Protein AF-M2PJQ5-F1 (afdb_monomer_lite)

Sequence (202 aa):
MRAHTIAGTLLPLLTFAISLVGAYHAPPPAPAAAPVPTLHQHRIPRDFRDTCAWVNATVIDDLHLGGALDASLATSLDLCICLSFLPELLTADVELVTLGGLLGIDNLELELTAVVNNAPGGGQCTYPQNAQAVCNQNDVCAWDCEAPYTRDGDECVCAAPMTSCNGKCGLYPKGCGSSVPQKKKRGAHSQMHKRGSVARAH

Organism: Ceriporiopsis subvermispora (strain B) (NCBI:txid914234)

pLDDT: mean 76.93, std 16.28, range [43.75, 96.75]

Structure (mmCIF, N/CA/C/O backbone):
data_AF-M2PJQ5-F1
#
_entry.id   AF-M2PJQ5-F1
#
loop_
_atom_site.group_PDB
_atom_site.id
_atom_site.type_symbol
_atom_site.label_atom_id
_atom_site.label_alt_id
_atom_site.label_comp_id
_atom_site.label_asym_id
_atom_site.label_entity_id
_atom_site.label_seq_id
_atom_site.pdbx_PDB_ins_code
_atom_site.Cartn_x
_atom_site.Cartn_y
_atom_site.Cartn_z
_atom_site.occupancy
_atom_site.B_iso_or_equiv
_atom_site.auth_seq_id
_atom_site.auth_comp_id
_atom_site.auth_asym_id
_atom_site.auth_atom_id
_atom_site.pdbx_PDB_model_num
ATOM 1 N N . MET A 1 1 ? -22.916 7.997 43.489 1.00 43.75 1 MET A N 1
ATOM 2 C CA . MET A 1 1 ? -24.203 7.442 43.017 1.00 43.75 1 MET A CA 1
ATOM 3 C C . MET A 1 1 ? -25.101 8.600 42.605 1.00 43.75 1 MET A C 1
ATOM 5 O O . MET A 1 1 ? -25.677 9.251 43.466 1.00 43.75 1 MET A O 1
ATOM 9 N N . ARG A 1 2 ? -25.137 8.938 41.314 1.00 44.19 2 ARG A N 1
ATOM 10 C CA . ARG A 1 2 ? -26.065 9.927 40.752 1.00 44.19 2 ARG A CA 1
ATOM 11 C C . ARG A 1 2 ? -26.755 9.266 39.569 1.00 44.19 2 ARG A C 1
ATOM 13 O O . ARG A 1 2 ? -26.105 8.938 38.585 1.00 44.19 2 ARG A O 1
ATOM 20 N N . ALA A 1 3 ? -28.041 8.998 39.753 1.00 48.47 3 ALA A N 1
ATOM 21 C CA . ALA A 1 3 ? -28.937 8.513 38.723 1.00 48.47 3 ALA A CA 1
ATOM 22 C C . ALA A 1 3 ? -29.297 9.681 37.799 1.00 48.47 3 ALA A C 1
ATOM 24 O O . ALA A 1 3 ? -29.694 10.742 38.283 1.00 48.47 3 ALA A O 1
ATOM 25 N N . HIS A 1 4 ? -29.164 9.475 36.492 1.00 52.44 4 HIS A N 1
ATOM 26 C CA . HIS A 1 4 ? -29.770 10.334 35.486 1.00 52.44 4 HIS A CA 1
ATOM 27 C C . HIS A 1 4 ? -30.712 9.494 34.631 1.00 52.44 4 HIS A C 1
ATOM 29 O O . HIS A 1 4 ? -30.380 8.394 34.192 1.00 52.44 4 HIS A O 1
ATOM 35 N N . THR A 1 5 ? -31.911 10.035 34.471 1.00 56.94 5 THR A N 1
ATOM 36 C CA . THR A 1 5 ? -33.112 9.399 33.945 1.00 56.94 5 THR A CA 1
ATOM 37 C C . THR A 1 5 ? -33.624 10.257 32.778 1.00 56.94 5 THR A C 1
ATOM 39 O O . THR A 1 5 ? -33.601 11.480 32.904 1.00 56.94 5 THR A O 1
ATOM 42 N N . ILE A 1 6 ? -34.223 9.604 31.762 1.00 53.03 6 ILE A N 1
ATOM 43 C CA . ILE A 1 6 ? -35.165 10.132 30.732 1.00 53.03 6 ILE A CA 1
ATOM 44 C C . ILE A 1 6 ? -34.473 11.040 29.674 1.00 53.03 6 ILE A C 1
ATOM 46 O O . ILE A 1 6 ? -33.638 11.859 30.014 1.00 53.03 6 ILE A O 1
ATOM 50 N N . ALA A 1 7 ? -34.698 10.956 28.360 1.00 51.50 7 ALA A N 1
ATOM 51 C CA . ALA A 1 7 ? -35.949 10.758 27.642 1.00 51.50 7 ALA A CA 1
ATOM 52 C C . ALA A 1 7 ? -35.725 10.170 26.242 1.00 51.50 7 ALA A C 1
ATOM 54 O O . ALA A 1 7 ? -34.890 10.654 25.483 1.00 51.50 7 ALA A O 1
ATOM 55 N N . GLY A 1 8 ? -36.523 9.158 25.900 1.00 52.06 8 GLY A N 1
ATOM 56 C CA . GLY A 1 8 ? -36.653 8.653 24.540 1.00 52.06 8 GLY A CA 1
ATOM 57 C C . GLY A 1 8 ? -37.601 9.527 23.723 1.00 52.06 8 GLY A C 1
ATOM 58 O O . GLY A 1 8 ? -38.735 9.779 24.131 1.00 52.06 8 GLY A O 1
ATOM 59 N N . THR A 1 9 ? -37.140 9.962 22.557 1.00 55.91 9 THR A N 1
ATOM 60 C CA . THR A 1 9 ? -37.953 10.593 21.519 1.00 55.91 9 THR A CA 1
ATOM 61 C C . THR A 1 9 ? -38.207 9.579 20.407 1.00 55.91 9 THR A C 1
ATOM 63 O O . THR A 1 9 ? -37.338 9.261 19.601 1.00 55.91 9 THR A O 1
ATOM 66 N N . LEU A 1 10 ? -39.431 9.049 20.385 1.00 54.34 10 LEU A N 1
ATOM 67 C CA . LEU A 1 10 ? -39.992 8.288 19.272 1.00 54.34 10 LEU A CA 1
ATOM 68 C C . LEU A 1 10 ? -40.216 9.235 18.085 1.00 54.34 10 LEU A C 1
ATOM 70 O O . LEU A 1 10 ? -41.064 10.124 18.164 1.00 54.34 10 LEU A O 1
ATOM 74 N N . LEU A 1 11 ? -39.475 9.046 16.989 1.00 58.16 11 LEU A N 1
ATOM 75 C CA . LEU A 1 11 ? -39.792 9.670 15.703 1.00 58.16 11 LEU A CA 1
ATOM 76 C C . LEU A 1 11 ? -40.759 8.776 14.902 1.00 58.16 11 LEU A C 1
ATOM 78 O O . LEU A 1 11 ? -40.516 7.573 14.788 1.00 58.16 11 LEU A O 1
ATOM 82 N N . PRO A 1 12 ? -41.829 9.335 14.309 1.00 57.44 12 PRO A N 1
ATOM 83 C CA . PRO A 1 12 ? -42.735 8.589 13.446 1.00 57.44 12 PRO A CA 1
ATOM 84 C C . PRO A 1 12 ? -42.135 8.369 12.047 1.00 57.44 12 PRO A C 1
ATOM 86 O O . PRO A 1 12 ? -41.746 9.311 11.357 1.00 57.44 12 PRO A O 1
ATOM 89 N N . LEU A 1 13 ? -42.115 7.105 11.617 1.00 53.09 13 LEU A N 1
ATOM 90 C CA . LEU A 1 13 ? -41.862 6.668 10.242 1.00 53.09 13 LEU A CA 1
ATOM 91 C C . LEU A 1 13 ? -43.024 7.105 9.332 1.00 53.09 13 LEU A C 1
ATOM 93 O O . LEU A 1 13 ? -44.102 6.514 9.366 1.00 53.09 13 LEU A O 1
ATOM 97 N N . LEU A 1 14 ? -42.800 8.122 8.498 1.00 55.09 14 LEU A N 1
ATOM 98 C CA . LEU A 1 14 ? -43.673 8.458 7.371 1.00 55.09 14 LEU A CA 1
ATOM 99 C C . LEU A 1 14 ? -43.220 7.678 6.134 1.00 55.09 14 LEU A C 1
ATOM 101 O O . LEU A 1 14 ? -42.256 8.038 5.462 1.00 55.09 14 LEU A O 1
ATOM 105 N N . THR A 1 15 ? -43.928 6.594 5.835 1.00 54.78 15 THR A N 1
ATOM 106 C CA . THR A 1 15 ? -43.795 5.825 4.597 1.00 54.78 15 THR A CA 1
ATOM 107 C C . THR A 1 15 ? -44.663 6.460 3.508 1.00 54.78 15 THR A C 1
ATOM 109 O O . THR A 1 15 ? -45.877 6.284 3.472 1.00 54.78 15 THR A O 1
ATOM 112 N N . PHE A 1 16 ? -44.046 7.209 2.591 1.00 55.91 16 PHE A N 1
ATOM 113 C CA . PHE A 1 16 ? -44.698 7.635 1.350 1.00 55.91 16 PHE A CA 1
ATOM 114 C C . PHE A 1 16 ? -44.436 6.599 0.253 1.00 55.91 16 PHE A C 1
ATOM 116 O O . PHE A 1 16 ? -43.365 6.566 -0.348 1.00 55.91 16 PHE A O 1
ATOM 123 N N . ALA A 1 17 ? -45.427 5.750 -0.020 1.00 55.94 17 ALA A N 1
ATOM 124 C CA . ALA A 1 17 ? -45.443 4.888 -1.196 1.00 55.94 17 ALA A CA 1
ATOM 125 C C . ALA A 1 17 ? -46.010 5.672 -2.392 1.00 55.94 17 ALA A C 1
ATOM 127 O O . ALA A 1 17 ? -47.222 5.825 -2.531 1.00 55.94 17 ALA A O 1
ATOM 128 N N . ILE A 1 18 ? -45.135 6.185 -3.258 1.00 62.56 18 ILE A N 1
ATOM 129 C CA . ILE A 1 18 ? -45.531 6.811 -4.526 1.00 62.56 18 ILE A CA 1
ATOM 130 C C . ILE A 1 18 ? -45.501 5.729 -5.610 1.00 62.56 18 ILE A C 1
ATOM 132 O O . ILE A 1 18 ? -44.437 5.324 -6.070 1.00 62.56 18 ILE A O 1
ATOM 136 N N . SER A 1 19 ? -46.678 5.249 -6.018 1.00 56.00 19 SER A N 1
ATOM 137 C CA . SER A 1 19 ? -46.824 4.344 -7.165 1.00 56.00 19 SER A CA 1
ATOM 138 C C . SER A 1 19 ? -46.917 5.159 -8.456 1.00 56.00 19 SER A C 1
ATOM 140 O O . SER A 1 19 ? -47.980 5.674 -8.798 1.00 56.00 19 SER A O 1
ATOM 142 N N . LEU A 1 20 ? -45.804 5.290 -9.180 1.00 62.91 20 LEU A N 1
ATOM 143 C CA . LEU A 1 20 ? -45.781 5.846 -10.535 1.00 62.91 20 LEU A CA 1
ATOM 144 C C . LEU A 1 20 ? -46.032 4.721 -11.546 1.00 62.91 20 LEU A C 1
ATOM 146 O O . LEU A 1 20 ? -45.112 4.011 -11.947 1.00 62.91 20 LEU A O 1
ATOM 150 N N . VAL A 1 21 ? -47.285 4.570 -11.978 1.00 58.50 21 VAL A N 1
ATOM 151 C CA . VAL A 1 21 ? -47.632 3.763 -13.156 1.00 58.50 21 VAL A CA 1
ATOM 152 C C . VAL A 1 21 ? -47.381 4.625 -14.394 1.00 58.50 21 VAL A C 1
ATOM 154 O O . VAL A 1 21 ? -48.260 5.336 -14.874 1.00 58.50 21 VAL A O 1
ATOM 157 N N . GLY A 1 22 ? -46.138 4.620 -14.871 1.00 58.94 22 GLY A N 1
ATOM 158 C CA . GLY A 1 22 ? -45.772 5.215 -16.153 1.00 58.94 22 GLY A CA 1
ATOM 159 C C . GLY A 1 22 ? -46.106 4.253 -17.290 1.00 58.94 22 GLY A C 1
ATOM 160 O O . GLY A 1 22 ? -45.587 3.143 -17.329 1.00 58.94 22 GLY A O 1
ATOM 161 N N . ALA A 1 23 ? -46.961 4.666 -18.225 1.00 58.75 23 ALA A N 1
ATOM 162 C CA . ALA A 1 23 ? -47.175 3.940 -19.471 1.00 58.75 23 ALA A CA 1
ATOM 163 C C . ALA A 1 23 ? -45.904 4.028 -20.332 1.00 58.75 23 ALA A C 1
ATOM 165 O O . ALA A 1 23 ? -45.619 5.060 -20.940 1.00 58.75 23 ALA A O 1
ATOM 166 N N . TYR A 1 24 ? -45.120 2.951 -20.361 1.00 58.06 24 TYR A N 1
ATOM 167 C CA . TYR A 1 24 ? -43.908 2.857 -21.170 1.00 58.06 24 TYR A CA 1
ATOM 168 C C . TYR A 1 24 ? -44.297 2.737 -22.650 1.00 58.06 24 TYR A C 1
ATOM 170 O O . TYR A 1 24 ? -44.655 1.664 -23.133 1.00 58.06 24 TYR A O 1
ATOM 178 N N . HIS A 1 25 ? -44.251 3.850 -23.384 1.00 62.25 25 HIS A N 1
ATOM 179 C CA . HIS A 1 25 ? -44.229 3.811 -24.844 1.00 62.25 25 HIS A CA 1
ATOM 180 C C . HIS A 1 25 ? -42.868 3.247 -25.261 1.00 62.25 25 HIS A C 1
ATOM 182 O O . HIS A 1 25 ? -41.847 3.917 -25.108 1.00 62.25 25 HIS A O 1
ATOM 188 N N . ALA A 1 26 ? -42.845 1.998 -25.726 1.00 63.75 26 ALA A N 1
ATOM 189 C CA . ALA A 1 26 ? -41.627 1.377 -26.224 1.00 63.75 26 ALA A CA 1
ATOM 190 C C . ALA A 1 26 ? -41.155 2.139 -27.478 1.00 63.75 26 ALA A C 1
ATOM 192 O O . ALA A 1 26 ? -41.899 2.191 -28.464 1.00 63.75 26 ALA A O 1
ATOM 193 N N . PRO A 1 27 ? -39.960 2.759 -27.465 1.00 72.75 27 PRO A N 1
ATOM 194 C CA . PRO A 1 27 ? -39.423 3.388 -28.658 1.00 72.75 27 PRO A CA 1
ATOM 195 C C . PRO A 1 27 ? -39.166 2.319 -29.734 1.00 72.75 27 PRO A C 1
ATOM 197 O O . PRO A 1 27 ? -38.837 1.175 -29.402 1.00 72.75 27 PRO A O 1
ATOM 200 N N . PRO A 1 28 ? -39.315 2.662 -31.025 1.00 77.19 28 PRO A N 1
ATOM 201 C CA . PRO A 1 28 ? -39.024 1.736 -32.111 1.00 77.19 28 PRO A CA 1
ATOM 202 C C . PRO A 1 28 ? -37.563 1.254 -32.039 1.00 77.19 28 PRO A C 1
ATOM 204 O O . PRO A 1 28 ? -36.688 2.012 -31.606 1.00 77.19 28 PRO A O 1
ATOM 207 N N . PRO A 1 29 ? -37.275 0.011 -32.467 1.00 71.88 29 PRO A N 1
ATOM 208 C CA . PRO A 1 29 ? -35.928 -0.540 -32.420 1.00 71.88 29 PRO A CA 1
ATOM 209 C C . PRO A 1 29 ? -34.987 0.305 -33.283 1.00 71.88 29 PRO A C 1
ATOM 211 O O . PRO A 1 29 ? -35.202 0.473 -34.485 1.00 71.88 29 PRO A O 1
ATOM 214 N N . ALA A 1 30 ? -33.946 0.850 -32.654 1.00 72.50 30 ALA A N 1
ATOM 215 C CA . ALA A 1 30 ? -32.908 1.593 -33.351 1.00 72.50 30 ALA A CA 1
ATOM 216 C C . ALA A 1 30 ? -32.180 0.677 -34.356 1.00 72.50 30 ALA A C 1
ATOM 218 O O . ALA A 1 30 ? -31.963 -0.504 -34.063 1.00 72.50 30 ALA A O 1
ATOM 219 N N . PRO A 1 31 ? -31.781 1.191 -35.534 1.00 71.25 31 PRO A N 1
ATOM 220 C CA . PRO A 1 31 ? -30.972 0.428 -36.475 1.00 71.25 31 PRO A CA 1
ATOM 221 C C . PRO A 1 31 ? -29.657 0.012 -35.807 1.00 71.25 31 PRO A C 1
ATOM 223 O O . PRO A 1 31 ? -29.024 0.813 -35.119 1.00 71.25 31 PRO A O 1
ATOM 226 N N . ALA A 1 32 ? -29.257 -1.247 -36.009 1.00 69.38 32 ALA A N 1
ATOM 227 C CA . ALA A 1 32 ? -28.029 -1.808 -35.460 1.00 69.38 32 ALA A CA 1
ATOM 228 C C . ALA A 1 32 ? -26.828 -0.927 -35.841 1.00 69.38 32 ALA A C 1
ATOM 230 O O . ALA A 1 32 ? -26.439 -0.853 -37.009 1.00 69.38 32 ALA A O 1
ATOM 231 N N . ALA A 1 33 ? -26.271 -0.227 -34.851 1.00 67.00 33 ALA A N 1
ATOM 232 C CA . ALA A 1 33 ? -25.105 0.618 -35.035 1.00 67.00 33 ALA A CA 1
ATOM 233 C C . ALA A 1 33 ? -23.924 -0.242 -35.505 1.00 67.00 33 ALA A C 1
ATOM 235 O O . ALA A 1 33 ? -23.618 -1.278 -34.912 1.00 67.00 33 ALA A O 1
ATOM 236 N N . ALA A 1 34 ? -23.263 0.187 -36.583 1.00 70.94 34 ALA A N 1
ATOM 237 C CA . ALA A 1 34 ? -22.019 -0.425 -37.028 1.00 70.94 34 ALA A CA 1
ATOM 238 C C . ALA A 1 34 ? -20.987 -0.398 -35.882 1.00 70.94 34 ALA A C 1
ATOM 240 O O . ALA A 1 34 ? -20.958 0.579 -35.127 1.00 70.94 34 ALA A O 1
ATOM 241 N N . PRO A 1 35 ? -20.133 -1.431 -35.740 1.00 62.78 35 PRO A N 1
ATOM 242 C CA . PRO A 1 35 ? -19.127 -1.466 -34.690 1.00 62.78 35 PRO A CA 1
ATOM 243 C C . PRO A 1 35 ? -18.182 -0.277 -34.863 1.00 62.78 35 PRO A C 1
ATOM 245 O O . PRO A 1 35 ? -17.396 -0.213 -35.810 1.00 62.78 35 PRO A O 1
ATOM 248 N N . VAL A 1 36 ? -18.293 0.690 -33.952 1.00 68.44 36 VAL A N 1
ATOM 249 C CA . VAL A 1 36 ? -17.354 1.803 -33.855 1.00 68.44 36 VAL A CA 1
ATOM 250 C C . VAL A 1 36 ? -15.995 1.190 -33.518 1.00 68.44 36 VAL A C 1
ATOM 252 O O . VAL A 1 36 ? -15.913 0.437 -32.545 1.00 68.44 36 VAL A O 1
ATOM 255 N N . PRO A 1 37 ? -14.930 1.465 -34.293 1.00 61.94 37 PRO A N 1
ATOM 256 C CA . PRO A 1 37 ? -13.597 1.027 -33.924 1.00 61.94 37 PRO A CA 1
ATOM 257 C C . PRO A 1 37 ? -13.278 1.654 -32.570 1.00 61.94 37 PRO A C 1
ATOM 259 O O . PRO A 1 37 ? -13.122 2.872 -32.466 1.00 61.94 37 PRO A O 1
ATOM 262 N N . THR A 1 38 ? -13.228 0.836 -31.522 1.00 62.41 38 THR A N 1
ATOM 263 C CA . THR A 1 38 ? -12.759 1.264 -30.211 1.00 62.41 38 THR A CA 1
ATOM 264 C C . THR A 1 38 ? -11.313 1.683 -30.382 1.00 62.41 38 THR A C 1
ATOM 266 O O . THR A 1 38 ? -10.420 0.848 -30.534 1.00 62.41 38 THR A O 1
ATOM 269 N N . LEU A 1 39 ? -11.086 2.995 -30.429 1.00 62.16 39 LEU A N 1
ATOM 270 C CA . LEU A 1 39 ? -9.752 3.553 -30.361 1.00 62.16 39 LEU A CA 1
ATOM 271 C C . LEU A 1 39 ? -9.193 3.094 -29.014 1.00 62.16 39 LEU A C 1
ATOM 273 O O . LEU A 1 39 ? -9.637 3.569 -27.969 1.00 62.16 39 LEU A O 1
ATOM 277 N N . HIS A 1 40 ? -8.286 2.117 -29.027 1.00 57.78 40 HIS A N 1
ATOM 278 C CA . HIS A 1 40 ? -7.545 1.744 -27.832 1.00 57.78 40 HIS A CA 1
ATOM 279 C C . HIS A 1 40 ? -6.720 2.965 -27.440 1.00 57.78 40 HIS A C 1
ATOM 281 O O . HIS A 1 40 ? -5.658 3.226 -28.005 1.00 57.78 40 HIS A O 1
ATOM 287 N N . GLN A 1 41 ? -7.265 3.769 -26.531 1.00 63.72 41 GLN A N 1
ATOM 288 C CA . GLN A 1 41 ? -6.556 4.904 -25.978 1.00 63.72 41 GLN A CA 1
ATOM 289 C C . GLN A 1 41 ? -5.320 4.355 -25.275 1.00 63.72 41 GLN A C 1
ATOM 291 O O . GLN A 1 41 ? -5.412 3.455 -24.438 1.00 63.72 41 GLN A O 1
ATOM 296 N N . HIS A 1 42 ? -4.157 4.866 -25.669 1.00 62.06 42 HIS A N 1
ATOM 297 C CA . HIS A 1 42 ? -2.906 4.560 -25.003 1.00 62.06 42 HIS A CA 1
ATOM 298 C C . HIS A 1 42 ? -3.004 5.094 -23.573 1.00 62.06 42 HIS A C 1
ATOM 300 O O . HIS A 1 42 ? -2.921 6.300 -23.338 1.00 62.06 42 HIS A O 1
ATOM 306 N N . ARG A 1 43 ? -3.282 4.199 -22.623 1.00 65.75 43 ARG A N 1
ATOM 307 C CA . ARG A 1 43 ? -3.358 4.540 -21.208 1.00 65.75 43 ARG A CA 1
ATOM 308 C C . ARG A 1 43 ? -1.927 4.725 -20.728 1.00 65.75 43 ARG A C 1
ATOM 310 O O . ARG A 1 43 ? -1.219 3.742 -20.548 1.00 65.75 43 ARG A O 1
ATOM 317 N N . ILE A 1 44 ? -1.510 5.981 -20.585 1.00 66.62 44 ILE A N 1
ATOM 318 C CA . ILE A 1 44 ? -0.261 6.315 -19.903 1.00 66.62 44 ILE A CA 1
ATOM 319 C C . ILE A 1 44 ? -0.435 5.840 -18.455 1.00 66.62 44 ILE A C 1
ATOM 321 O O . ILE A 1 44 ? -1.374 6.303 -17.793 1.00 66.62 44 ILE A O 1
ATOM 325 N N . PRO A 1 45 ? 0.382 4.887 -17.983 1.00 65.62 45 PRO A N 1
ATOM 326 C CA . PRO A 1 45 ? 0.382 4.497 -16.583 1.00 65.62 45 PRO A CA 1
ATOM 327 C C . PRO A 1 45 ? 0.716 5.733 -15.751 1.00 65.62 45 PRO A C 1
ATOM 329 O O . PRO A 1 45 ? 1.617 6.493 -16.100 1.00 65.62 45 PRO A O 1
ATOM 332 N N . ARG A 1 46 ? -0.068 5.984 -14.709 1.00 73.44 46 ARG A N 1
ATOM 333 C CA . ARG A 1 46 ? 0.170 7.088 -13.780 1.00 73.44 46 ARG A CA 1
ATOM 334 C C . ARG A 1 46 ? 0.696 6.508 -12.485 1.00 73.44 46 ARG A C 1
ATOM 336 O O . ARG A 1 46 ? 0.348 5.372 -12.161 1.00 73.44 46 ARG A O 1
ATOM 343 N N . ASP A 1 47 ? 1.444 7.322 -11.758 1.00 80.69 47 ASP A N 1
ATOM 344 C CA . ASP A 1 47 ? 1.779 7.048 -10.369 1.00 80.69 47 ASP A CA 1
ATOM 345 C C . ASP A 1 47 ? 0.504 6.697 -9.604 1.00 80.69 47 ASP A C 1
ATOM 347 O O . ASP A 1 47 ? -0.549 7.335 -9.773 1.00 80.69 47 ASP A O 1
ATOM 351 N N . PHE A 1 48 ? 0.591 5.644 -8.802 1.00 88.00 48 PHE A N 1
ATOM 352 C CA . PHE A 1 48 ? -0.526 5.178 -8.002 1.00 88.00 48 PHE A CA 1
ATOM 353 C C . PHE A 1 48 ? -0.474 5.854 -6.630 1.00 88.00 48 PHE A C 1
ATOM 355 O O . PHE A 1 48 ? 0.594 5.969 -6.032 1.00 88.00 48 PHE A O 1
ATOM 362 N N . ARG A 1 49 ? -1.621 6.344 -6.148 1.00 92.62 49 ARG A N 1
ATOM 363 C CA . ARG A 1 49 ? -1.740 6.951 -4.818 1.00 92.62 49 ARG A CA 1
ATOM 364 C C . ARG A 1 49 ? -2.523 6.040 -3.902 1.00 92.62 49 ARG A C 1
ATOM 366 O O . ARG A 1 49 ? -3.592 5.578 -4.291 1.00 92.62 49 ARG A O 1
ATOM 373 N N . ASP A 1 50 ? -2.027 5.892 -2.686 1.00 94.31 50 ASP A N 1
ATOM 374 C CA . ASP A 1 50 ? -2.677 5.107 -1.648 1.00 94.31 50 ASP A CA 1
ATOM 375 C C . ASP A 1 50 ? -2.641 5.827 -0.303 1.00 94.31 50 ASP A C 1
ATOM 377 O O . ASP A 1 50 ? -1.824 6.724 -0.090 1.00 94.31 50 ASP A O 1
ATOM 381 N N . THR A 1 51 ? -3.516 5.420 0.606 1.00 95.50 51 THR A N 1
ATOM 382 C CA . THR A 1 51 ? -3.439 5.800 2.015 1.00 95.50 51 THR A CA 1
ATOM 383 C C . THR A 1 51 ? -2.996 4.572 2.788 1.00 95.50 51 THR A C 1
ATOM 385 O O . THR A 1 51 ? -3.685 3.552 2.764 1.00 95.50 51 THR A O 1
ATOM 388 N N . CYS A 1 52 ? -1.854 4.676 3.458 1.00 95.56 52 CYS A N 1
ATOM 389 C CA . CYS A 1 52 ? -1.251 3.580 4.202 1.00 95.56 52 CYS A CA 1
ATOM 390 C C . CYS A 1 52 ? -1.040 3.964 5.660 1.00 95.56 52 CYS A C 1
ATOM 392 O O . CYS A 1 52 ? -0.765 5.124 5.980 1.00 95.56 52 CYS A O 1
ATOM 394 N N . ALA A 1 53 ? -1.128 2.976 6.540 1.00 94.25 53 ALA A N 1
ATOM 395 C CA . ALA A 1 53 ? -0.839 3.131 7.951 1.00 94.25 53 ALA A CA 1
ATOM 396 C C . ALA A 1 53 ? -0.201 1.867 8.523 1.00 94.25 53 ALA A C 1
ATOM 398 O O . ALA A 1 53 ? -0.564 0.747 8.161 1.00 94.25 53 ALA A O 1
ATOM 399 N N . TRP A 1 54 ? 0.717 2.070 9.466 1.00 91.94 54 TRP A N 1
ATOM 400 C CA . TRP A 1 54 ? 1.177 1.012 10.350 1.00 91.94 54 TRP A CA 1
ATOM 401 C C . TRP A 1 54 ? 0.185 0.865 11.503 1.00 91.94 54 TRP A C 1
ATOM 403 O O . TRP A 1 54 ? -0.003 1.801 12.284 1.00 91.94 54 TRP A O 1
ATOM 413 N N . VAL A 1 55 ? -0.455 -0.294 11.603 1.00 87.88 55 VAL A N 1
ATOM 414 C CA . VAL A 1 55 ? -1.430 -0.607 12.646 1.00 87.88 55 VAL A CA 1
ATOM 415 C C . VAL A 1 55 ? -0.807 -1.625 13.587 1.00 87.88 55 VAL A C 1
ATOM 417 O O . VAL A 1 55 ? -0.305 -2.657 13.151 1.00 87.88 55 VAL A O 1
ATOM 420 N N . ASN A 1 56 ? -0.837 -1.309 14.878 1.00 86.56 56 ASN A N 1
ATOM 421 C CA . ASN A 1 56 ? -0.415 -2.209 15.942 1.00 86.56 56 ASN A CA 1
ATOM 422 C C . ASN A 1 56 ? -1.542 -2.384 16.972 1.00 86.56 56 ASN A C 1
ATOM 424 O O . ASN A 1 56 ? -2.557 -1.679 16.922 1.00 86.56 56 ASN A O 1
ATOM 428 N N . ALA A 1 57 ? -1.319 -3.253 17.959 1.00 80.31 57 ALA A N 1
ATOM 429 C CA . ALA A 1 57 ? -2.225 -3.478 19.088 1.00 80.31 57 ALA A CA 1
ATOM 430 C C . ALA A 1 57 ? -2.760 -2.183 19.727 1.00 80.31 57 ALA A C 1
ATOM 432 O O . ALA A 1 57 ? -3.951 -2.060 19.997 1.00 80.31 57 ALA A O 1
ATOM 433 N N . THR A 1 58 ? -1.885 -1.191 19.931 1.00 78.62 58 THR A N 1
ATOM 434 C CA . THR A 1 58 ? -2.250 0.059 20.616 1.00 78.62 58 THR A CA 1
ATOM 435 C C . THR A 1 58 ? -3.194 0.928 19.791 1.00 78.62 58 THR A C 1
ATOM 437 O O . THR A 1 58 ? -4.121 1.513 20.340 1.00 78.62 58 THR A O 1
ATOM 440 N N . VAL A 1 59 ? -3.017 0.960 18.466 1.00 78.00 59 VAL A N 1
ATOM 441 C CA . VAL A 1 59 ? -3.906 1.707 17.561 1.00 78.00 59 VAL A CA 1
ATOM 442 C C . VAL A 1 59 ? -5.303 1.079 17.536 1.00 78.00 59 VAL A C 1
ATOM 444 O O . VAL A 1 59 ? -6.301 1.793 17.484 1.00 78.00 59 VAL A O 1
ATOM 447 N N . ILE A 1 60 ? -5.381 -0.251 17.603 1.00 75.19 60 ILE A N 1
ATOM 448 C CA . ILE A 1 60 ? -6.644 -1.002 17.635 1.00 75.19 60 ILE A CA 1
ATOM 449 C C . ILE A 1 60 ? -7.387 -0.769 18.955 1.00 75.19 60 ILE A C 1
ATOM 451 O O . ILE A 1 60 ? -8.598 -0.536 18.941 1.00 75.19 60 ILE A O 1
ATOM 455 N N . ASP A 1 61 ? -6.667 -0.787 20.079 1.00 73.31 61 ASP A N 1
ATOM 456 C CA . ASP A 1 61 ? -7.233 -0.531 21.407 1.00 73.31 61 ASP A CA 1
ATOM 457 C C . ASP A 1 61 ? -7.825 0.888 21.516 1.00 73.31 61 ASP A C 1
ATOM 459 O O . ASP A 1 61 ? -8.938 1.056 22.028 1.00 73.31 61 ASP A O 1
ATOM 463 N N . ASP A 1 62 ? -7.132 1.897 20.975 1.00 68.50 62 ASP A N 1
ATOM 464 C CA . ASP A 1 62 ? -7.576 3.301 20.973 1.00 68.50 62 ASP A CA 1
ATOM 465 C C . ASP A 1 62 ? -8.843 3.531 20.133 1.00 68.50 62 ASP A C 1
ATOM 467 O O . ASP A 1 62 ? -9.631 4.442 20.407 1.00 68.50 62 ASP A O 1
ATOM 471 N N . LEU A 1 63 ? -9.072 2.697 19.117 1.00 64.75 63 LEU A N 1
ATOM 472 C CA . LEU A 1 63 ? -10.233 2.799 18.233 1.00 64.75 63 LEU A CA 1
ATOM 473 C C . LEU A 1 63 ? -11.500 2.173 18.821 1.00 64.75 63 LEU A C 1
ATOM 475 O O . LEU A 1 63 ? -12.563 2.282 18.213 1.00 64.75 63 LEU A O 1
ATOM 479 N N . HIS A 1 64 ? -11.419 1.578 20.020 1.00 62.78 64 HIS A N 1
ATOM 480 C CA . HIS A 1 64 ? -12.561 1.013 20.737 1.00 62.78 64 HIS A CA 1
ATOM 481 C C . HIS A 1 64 ? -13.445 0.140 19.834 1.00 62.78 64 HIS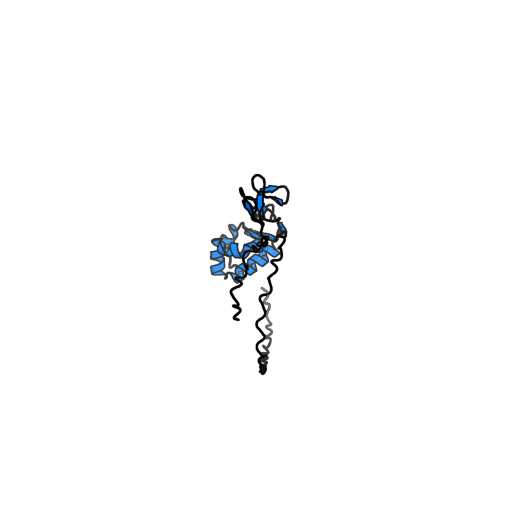 A C 1
ATOM 483 O O . HIS A 1 64 ? -14.667 0.304 19.828 1.00 62.78 64 HIS A O 1
ATOM 489 N N . LEU A 1 65 ? -12.832 -0.789 19.088 1.00 64.38 65 LEU A N 1
ATOM 490 C CA . LEU A 1 65 ? -13.482 -1.750 18.180 1.00 64.38 65 LEU A CA 1
ATOM 491 C C . LEU A 1 65 ? -14.374 -2.764 18.933 1.00 64.38 65 LEU A C 1
ATOM 493 O O . LEU A 1 65 ? -14.149 -3.975 18.966 1.00 64.38 65 LEU A O 1
ATOM 497 N N . GLY A 1 66 ? -15.398 -2.240 19.602 1.00 53.06 66 GLY A N 1
ATOM 498 C CA . GLY A 1 66 ? -16.543 -2.932 20.179 1.00 53.06 66 GLY A CA 1
ATOM 499 C C . GLY A 1 66 ? -16.268 -3.940 21.292 1.00 53.06 66 GLY A C 1
ATOM 500 O O . GLY A 1 66 ? -17.193 -4.665 21.644 1.00 53.06 66 GLY A O 1
ATOM 501 N N . GLY A 1 67 ? -15.044 -4.058 21.822 1.00 57.47 67 GLY A N 1
ATOM 502 C CA . GLY A 1 67 ? -14.685 -5.150 22.743 1.00 57.47 67 GLY A CA 1
ATOM 503 C C . GLY A 1 67 ? -14.879 -6.550 22.136 1.00 57.47 67 GLY A C 1
ATOM 504 O O . GLY A 1 67 ? -14.910 -7.538 22.866 1.00 57.47 67 GLY A O 1
ATOM 505 N N . ALA A 1 68 ? -15.063 -6.619 20.812 1.00 55.31 68 ALA A N 1
ATOM 506 C CA . ALA A 1 68 ? -15.290 -7.841 20.049 1.00 55.31 68 ALA A CA 1
ATOM 507 C C . ALA A 1 68 ? -13.970 -8.472 19.594 1.00 55.31 68 ALA A C 1
ATOM 509 O O . ALA A 1 68 ? -13.902 -9.678 19.363 1.00 55.31 68 ALA A O 1
ATOM 510 N N . LEU A 1 69 ? -12.921 -7.656 19.494 1.00 60.19 69 LEU A N 1
ATOM 511 C CA . LEU A 1 69 ? -11.555 -8.121 19.343 1.00 60.19 69 LEU A CA 1
ATOM 512 C C . LEU A 1 69 ? -11.044 -8.582 20.707 1.00 60.19 69 LEU A C 1
ATOM 514 O O . LEU A 1 69 ? -10.900 -7.785 21.633 1.00 60.19 69 LEU A O 1
ATOM 518 N N . ASP A 1 70 ? -10.812 -9.889 20.834 1.00 60.62 70 ASP A N 1
ATOM 519 C CA . ASP A 1 70 ? -10.096 -10.452 21.973 1.00 60.62 70 ASP A CA 1
ATOM 520 C C . ASP A 1 70 ? -8.736 -9.745 22.073 1.00 60.62 70 ASP A C 1
ATOM 522 O O . ASP A 1 70 ? -8.013 -9.637 21.079 1.00 60.62 70 ASP A O 1
ATOM 526 N N . ALA A 1 71 ? -8.388 -9.249 23.262 1.00 59.75 71 ALA A N 1
ATOM 527 C CA . ALA A 1 71 ? -7.123 -8.557 23.499 1.00 59.75 71 ALA A CA 1
ATOM 528 C C . ALA A 1 71 ? -5.914 -9.409 23.069 1.00 59.75 71 ALA A C 1
ATOM 530 O O . ALA A 1 71 ? -4.882 -8.869 22.681 1.00 59.75 71 ALA A O 1
ATOM 531 N N . SER A 1 72 ? -6.047 -10.741 23.075 1.00 59.47 72 SER A N 1
ATOM 532 C CA . SER A 1 72 ? -5.018 -11.650 22.564 1.00 59.47 72 SER A CA 1
ATOM 533 C C . SER A 1 72 ? -4.769 -11.518 21.056 1.00 59.47 72 SER A C 1
ATOM 535 O O . SER A 1 72 ? -3.613 -11.595 20.644 1.00 59.47 72 SER A O 1
ATOM 537 N N . LEU A 1 73 ? -5.802 -11.243 20.250 1.00 63.31 73 LEU A N 1
ATOM 538 C CA . LEU A 1 73 ? -5.674 -10.989 18.808 1.00 63.31 73 LEU A CA 1
ATOM 539 C C . LEU A 1 73 ? -5.071 -9.607 18.531 1.00 63.31 73 LEU A C 1
ATOM 541 O O . LEU A 1 73 ? -4.293 -9.443 17.598 1.00 63.31 73 LEU A O 1
ATOM 545 N N . ALA A 1 74 ? -5.410 -8.612 19.355 1.00 64.56 74 ALA A N 1
ATOM 546 C CA . ALA A 1 74 ? -4.861 -7.268 19.213 1.00 64.56 74 ALA A CA 1
ATOM 547 C C . ALA A 1 74 ? -3.345 -7.258 19.465 1.00 64.56 74 ALA A C 1
ATOM 549 O O . ALA A 1 74 ? -2.611 -6.604 18.734 1.00 64.56 74 ALA A O 1
ATOM 550 N N . THR A 1 75 ? -2.854 -8.025 20.448 1.00 62.44 75 THR A N 1
ATOM 551 C CA . THR A 1 75 ? -1.437 -7.992 20.859 1.00 62.44 75 THR A CA 1
ATOM 552 C C . THR A 1 75 ? -0.426 -8.517 19.837 1.00 62.44 75 THR A C 1
ATOM 554 O O . THR A 1 75 ? 0.760 -8.231 19.996 1.00 62.44 75 THR A O 1
ATOM 557 N N . SER A 1 76 ? -0.850 -9.267 18.816 1.00 68.00 76 SER A N 1
ATOM 558 C CA . SER A 1 76 ? 0.039 -9.806 17.775 1.00 68.00 76 SER A CA 1
ATOM 559 C C . SER A 1 76 ? -0.067 -9.091 16.432 1.00 68.00 76 SER A C 1
ATOM 561 O O . SER A 1 76 ? 0.738 -9.367 15.543 1.00 68.00 76 SER A O 1
ATOM 563 N N . LEU A 1 77 ? -1.038 -8.189 16.270 1.00 73.31 77 LEU A N 1
ATOM 564 C CA . LEU A 1 77 ? -1.315 -7.591 14.974 1.00 73.31 77 LEU A CA 1
ATOM 565 C C . LEU A 1 77 ? -0.393 -6.394 14.735 1.00 73.31 77 LEU A C 1
ATOM 567 O O . LEU A 1 77 ? -0.743 -5.271 15.073 1.00 73.31 77 LEU A O 1
ATOM 571 N N . ASP A 1 78 ? 0.777 -6.645 14.160 1.00 84.00 78 ASP A N 1
ATOM 572 C CA . ASP A 1 78 ? 1.683 -5.629 13.621 1.00 84.00 78 ASP A CA 1
ATOM 573 C C . ASP A 1 78 ? 1.601 -5.675 12.093 1.00 84.00 78 ASP A C 1
ATOM 575 O O . ASP A 1 78 ? 2.306 -6.442 11.432 1.00 84.00 78 ASP A O 1
ATOM 579 N N . LEU A 1 79 ? 0.694 -4.882 11.525 1.00 86.12 79 LEU A N 1
ATOM 580 C CA . LEU A 1 79 ? 0.356 -4.958 10.111 1.00 86.12 79 LEU A CA 1
ATOM 581 C C . LEU A 1 79 ? 0.440 -3.585 9.466 1.00 86.12 79 LEU A C 1
ATOM 583 O O . LEU A 1 79 ? -0.146 -2.615 9.950 1.00 86.12 79 LEU A O 1
ATOM 587 N N . CYS A 1 80 ? 1.114 -3.511 8.320 1.00 88.75 80 CYS A N 1
ATOM 588 C CA . CYS A 1 80 ? 0.877 -2.381 7.448 1.00 88.75 80 CYS A CA 1
ATOM 589 C C . CYS A 1 80 ? -0.332 -2.629 6.558 1.00 88.75 80 CYS A C 1
ATOM 591 O O . CYS A 1 80 ? -0.402 -3.626 5.838 1.00 88.75 80 CYS A O 1
ATOM 593 N N . ILE A 1 81 ? -1.249 -1.669 6.571 1.00 91.12 81 ILE A N 1
ATOM 594 C CA . ILE A 1 81 ? -2.454 -1.696 5.765 1.00 91.12 81 ILE A CA 1
ATOM 595 C C . ILE A 1 81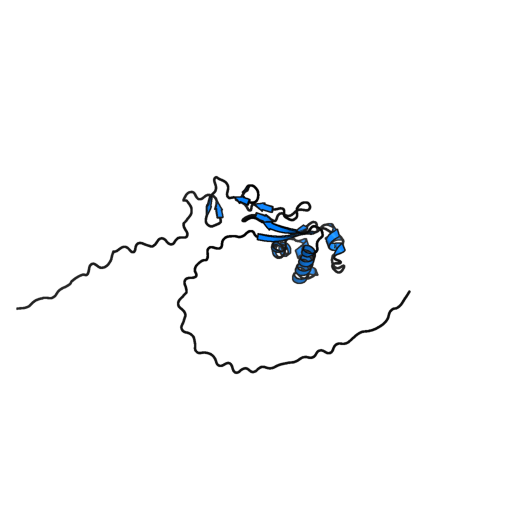 ? -2.449 -0.479 4.850 1.00 91.12 81 ILE A C 1
ATOM 597 O O . ILE A 1 81 ? -2.364 0.662 5.304 1.00 91.12 81 ILE A O 1
ATOM 601 N N . CYS A 1 82 ? -2.580 -0.742 3.556 1.00 94.06 82 CYS A N 1
ATOM 602 C CA . CYS A 1 82 ? -2.858 0.254 2.535 1.00 94.06 82 CYS A CA 1
ATOM 603 C C . CYS A 1 82 ? -4.263 0.007 1.977 1.00 94.06 82 CYS A C 1
ATOM 605 O O . CYS A 1 82 ? -4.635 -1.147 1.743 1.00 94.06 82 CYS A O 1
ATOM 607 N N . LEU A 1 83 ? -5.052 1.062 1.763 1.00 93.88 83 LEU A N 1
ATOM 608 C CA . LEU A 1 83 ? -6.463 0.924 1.377 1.00 93.88 83 LEU A CA 1
ATOM 609 C C . LEU A 1 83 ? -6.650 0.142 0.073 1.00 93.88 83 LEU A C 1
ATOM 611 O O . LEU A 1 83 ? -7.629 -0.588 -0.064 1.00 93.88 83 LEU A O 1
ATOM 615 N N . SER A 1 84 ? -5.722 0.251 -0.876 1.00 91.50 84 SER A N 1
ATOM 616 C CA . SER A 1 84 ? -5.848 -0.460 -2.153 1.00 91.50 84 SER A CA 1
ATOM 617 C C . SER A 1 84 ? -5.632 -1.969 -2.069 1.00 91.50 84 SER A C 1
ATOM 619 O O . SER A 1 84 ? -6.209 -2.708 -2.866 1.00 91.50 84 SER A O 1
ATOM 621 N N . PHE A 1 85 ? -4.848 -2.425 -1.090 1.00 90.25 85 PHE A N 1
ATOM 622 C CA . PHE A 1 85 ? -4.554 -3.841 -0.852 1.00 90.25 85 PHE A CA 1
ATOM 623 C C . PHE A 1 85 ? -5.498 -4.484 0.162 1.00 90.25 85 PHE A C 1
ATOM 625 O O . PHE A 1 85 ? -5.493 -5.703 0.325 1.00 90.25 85 PHE A O 1
ATOM 632 N N . LEU A 1 86 ? -6.330 -3.683 0.824 1.00 91.38 86 LEU A N 1
ATOM 633 C CA . LEU A 1 86 ? -7.203 -4.123 1.904 1.00 91.38 86 LEU A CA 1
ATOM 634 C C . LEU A 1 86 ? -8.120 -5.301 1.501 1.00 91.38 86 LEU A C 1
ATOM 636 O O . LEU A 1 86 ? -8.161 -6.276 2.250 1.00 91.38 86 LEU A O 1
ATOM 640 N N . PRO A 1 87 ? -8.765 -5.322 0.314 1.00 90.44 87 PRO A N 1
ATOM 641 C CA . PRO A 1 87 ? -9.600 -6.459 -0.084 1.00 90.44 87 PRO A CA 1
ATOM 642 C C . PRO A 1 87 ? -8.818 -7.768 -0.250 1.00 90.44 87 PRO A C 1
ATOM 644 O O . PRO A 1 87 ? -9.317 -8.838 0.085 1.00 90.44 87 PRO A O 1
ATOM 647 N N . GLU A 1 88 ? -7.589 -7.696 -0.766 1.00 90.62 88 GLU A N 1
ATOM 648 C CA . GLU A 1 88 ? -6.729 -8.871 -0.932 1.00 90.62 88 GLU A CA 1
ATOM 649 C C . GLU A 1 88 ? -6.231 -9.363 0.430 1.00 90.62 88 GLU A C 1
ATOM 651 O O . GLU A 1 88 ? -6.309 -10.556 0.733 1.00 90.62 88 GLU A O 1
ATOM 656 N N . LEU A 1 89 ? -5.834 -8.430 1.294 1.00 89.75 89 LEU A N 1
ATOM 657 C CA . LEU A 1 89 ? -5.361 -8.686 2.650 1.00 89.75 89 LEU A CA 1
ATOM 658 C C . LEU A 1 89 ? -6.408 -9.412 3.509 1.00 89.75 89 LEU A C 1
ATOM 660 O O . LEU A 1 89 ? -6.075 -10.389 4.178 1.00 89.75 89 LEU A O 1
ATOM 664 N N . LEU A 1 90 ? -7.682 -9.018 3.407 1.00 90.88 90 LEU A N 1
ATOM 665 C CA . LEU A 1 90 ? -8.811 -9.673 4.086 1.00 90.88 90 LEU A CA 1
ATOM 666 C C . LEU A 1 90 ? -9.036 -11.134 3.671 1.00 90.88 90 LEU A C 1
ATOM 668 O O . LEU A 1 90 ? -9.758 -11.859 4.354 1.00 90.88 90 LEU A O 1
ATOM 672 N N . THR A 1 91 ? -8.451 -11.568 2.554 1.00 90.62 91 THR A N 1
ATOM 673 C CA . THR A 1 91 ? -8.559 -12.949 2.056 1.00 90.62 91 THR A CA 1
ATOM 674 C C . THR A 1 91 ? -7.265 -13.747 2.180 1.00 90.62 91 THR A C 1
ATOM 676 O O . THR A 1 91 ? -7.314 -14.977 2.208 1.00 90.62 91 THR A O 1
ATOM 679 N N . ALA A 1 92 ? -6.119 -13.068 2.243 1.00 89.38 92 ALA A N 1
ATOM 680 C CA . ALA A 1 92 ? -4.802 -13.690 2.300 1.00 89.38 92 ALA A CA 1
ATOM 681 C C . ALA A 1 92 ? -4.338 -13.966 3.737 1.00 89.38 92 ALA A C 1
ATOM 683 O O . ALA A 1 92 ? -3.641 -14.955 3.972 1.00 89.38 92 ALA A O 1
ATOM 684 N N . ASP A 1 93 ? -4.717 -13.112 4.689 1.00 87.81 93 ASP A N 1
ATOM 685 C CA . ASP A 1 93 ? -4.277 -13.217 6.076 1.00 87.81 93 ASP A CA 1
ATOM 686 C C . ASP A 1 93 ? -5.228 -14.087 6.915 1.00 87.81 93 ASP A C 1
ATOM 688 O O . ASP A 1 93 ? -6.435 -13.858 6.973 1.00 87.81 93 ASP A O 1
ATOM 692 N N . VAL A 1 94 ? -4.686 -15.113 7.577 1.00 87.31 94 VAL A N 1
ATOM 693 C CA . VAL A 1 94 ? -5.483 -16.104 8.322 1.00 87.31 94 VAL A CA 1
ATOM 694 C C . VAL A 1 94 ? -6.171 -15.485 9.544 1.00 87.31 94 VAL A C 1
ATOM 696 O O . VAL A 1 94 ? -7.290 -15.887 9.889 1.00 87.31 94 VAL A O 1
ATOM 699 N N . GLU A 1 95 ? -5.538 -14.509 10.194 1.00 83.88 95 GLU A N 1
ATOM 700 C CA . GLU A 1 95 ? -6.089 -13.832 11.369 1.00 83.88 95 GLU A CA 1
ATOM 701 C C . GLU A 1 95 ? -7.241 -12.919 10.946 1.00 83.88 95 GLU A C 1
ATOM 703 O O . GLU A 1 95 ? -8.333 -13.000 11.520 1.00 83.88 95 GLU A O 1
ATOM 708 N N . LEU A 1 96 ? -7.060 -12.148 9.870 1.00 85.44 96 LEU A N 1
ATOM 709 C CA . LEU A 1 96 ? -8.115 -11.291 9.319 1.00 85.44 96 LEU A CA 1
ATOM 710 C C . LEU A 1 96 ? -9.279 -12.082 8.723 1.00 85.44 96 LEU A C 1
ATOM 712 O O . LEU A 1 96 ? -10.428 -11.681 8.895 1.00 85.44 96 LEU A O 1
ATOM 716 N N . VAL A 1 97 ? -9.028 -13.226 8.082 1.00 88.50 97 VAL A N 1
ATOM 717 C CA . VAL A 1 97 ? -10.096 -14.119 7.598 1.00 88.50 97 VAL A CA 1
ATOM 718 C C . VAL A 1 97 ? -10.925 -14.649 8.768 1.00 88.50 97 VAL A C 1
ATOM 720 O O . VAL A 1 97 ? -12.157 -14.661 8.709 1.00 88.50 97 VAL A O 1
ATOM 723 N N . THR A 1 98 ? -10.267 -15.066 9.852 1.00 85.94 98 THR A N 1
ATOM 724 C CA . THR A 1 98 ? -10.949 -15.553 11.062 1.00 85.94 98 THR A CA 1
ATOM 725 C C . THR A 1 98 ? -11.793 -14.445 11.687 1.00 85.94 98 THR A C 1
ATOM 727 O O . THR A 1 98 ? -12.958 -14.658 12.030 1.00 85.94 98 THR A O 1
ATOM 730 N N . LEU A 1 99 ? -11.231 -13.24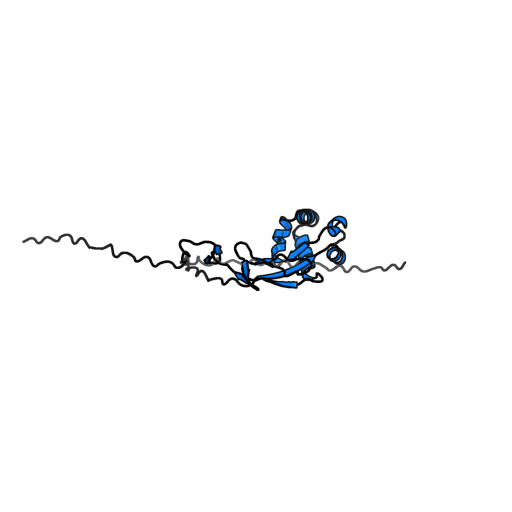0 11.768 1.00 82.50 99 LEU A N 1
ATOM 731 C CA . LEU A 1 99 ? -11.903 -12.057 12.283 1.00 82.50 99 LEU A CA 1
ATOM 732 C C . LEU A 1 99 ? -13.099 -11.644 11.410 1.00 82.50 99 LEU A C 1
ATOM 734 O O . LEU A 1 99 ? -14.181 -11.350 11.923 1.00 82.50 99 LEU A O 1
ATOM 738 N N . GLY A 1 100 ? -12.938 -11.708 10.090 1.00 86.38 100 GLY A N 1
ATOM 739 C CA . GLY A 1 100 ? -13.991 -11.475 9.108 1.00 86.38 100 GLY A CA 1
ATOM 740 C C . GLY A 1 100 ? -15.134 -12.485 9.210 1.00 86.38 100 GLY A C 1
ATOM 741 O O . GLY A 1 100 ? -16.290 -12.124 9.003 1.00 86.38 100 GLY A O 1
ATOM 742 N N . GLY A 1 101 ? -14.850 -13.729 9.607 1.00 86.38 101 GLY A N 1
ATOM 743 C CA . GLY A 1 101 ? -15.871 -14.734 9.914 1.00 86.38 101 GLY A CA 1
ATOM 744 C C . GLY A 1 101 ? -16.711 -14.415 11.158 1.00 86.38 101 GLY A C 1
ATOM 745 O O . GLY A 1 101 ? -17.865 -14.835 11.231 1.00 86.38 101 GLY A O 1
ATOM 746 N N . LEU A 1 102 ? -16.161 -13.661 12.117 1.00 84.69 102 LEU A N 1
ATOM 747 C CA . LEU A 1 102 ? -16.840 -13.284 13.362 1.00 84.69 102 LEU A CA 1
ATOM 748 C C . LEU A 1 102 ? -17.631 -11.973 13.232 1.00 84.69 102 LEU A C 1
ATOM 750 O O . LEU A 1 102 ? -18.771 -11.893 13.687 1.00 84.69 102 LEU A O 1
ATOM 754 N N . LEU A 1 103 ? -17.026 -10.950 12.621 1.00 83.75 103 LEU A N 1
ATOM 755 C CA . LEU A 1 103 ? -17.591 -9.597 12.495 1.00 83.75 103 LEU A CA 1
ATOM 756 C C . LEU A 1 103 ? -18.363 -9.376 11.186 1.00 83.75 103 LEU A C 1
ATOM 758 O O . LEU A 1 103 ? -19.194 -8.469 11.103 1.00 83.75 103 LEU A O 1
ATOM 762 N N . GLY A 1 104 ? -18.103 -10.205 10.174 1.00 89.88 104 GLY A N 1
ATOM 763 C CA . GLY A 1 104 ? -18.491 -9.965 8.788 1.00 89.88 104 GLY A CA 1
ATOM 764 C C . GLY A 1 104 ? -17.419 -9.166 8.044 1.00 89.88 104 GLY A C 1
ATOM 765 O O . GLY A 1 104 ? -16.915 -8.165 8.552 1.00 89.88 104 GLY A O 1
ATOM 766 N N . ILE A 1 105 ? -17.093 -9.604 6.824 1.00 88.88 105 ILE A N 1
ATOM 767 C CA . ILE A 1 105 ? -16.055 -8.990 5.979 1.00 88.88 105 ILE A CA 1
ATOM 768 C C . ILE A 1 105 ? -16.348 -7.507 5.721 1.00 88.88 105 ILE A C 1
ATOM 770 O O . ILE A 1 105 ? -15.449 -6.694 5.885 1.00 88.88 105 ILE A O 1
ATOM 774 N N . ASP A 1 106 ? -17.602 -7.141 5.437 1.00 91.19 106 ASP A N 1
ATOM 775 C CA . ASP A 1 106 ? -17.981 -5.748 5.156 1.00 91.19 106 ASP A CA 1
ATOM 776 C C . ASP A 1 106 ? -17.749 -4.816 6.361 1.00 91.19 106 ASP A C 1
ATOM 778 O O . ASP A 1 106 ? -17.276 -3.690 6.211 1.00 91.19 106 ASP A O 1
ATOM 782 N N . ASN A 1 107 ? -18.067 -5.289 7.573 1.00 87.31 107 ASN A N 1
ATOM 783 C CA . ASN A 1 107 ? -17.842 -4.515 8.793 1.00 87.31 107 ASN A CA 1
ATOM 784 C C . ASN A 1 107 ? -16.345 -4.392 9.071 1.00 87.31 107 ASN A C 1
ATOM 786 O O . ASN A 1 107 ? -15.871 -3.304 9.373 1.00 87.31 107 ASN A O 1
ATOM 790 N N . LEU A 1 108 ? -15.592 -5.487 8.928 1.00 87.38 108 LEU A N 1
ATOM 791 C CA . LEU A 1 108 ? -14.145 -5.467 9.123 1.00 87.38 108 LEU A CA 1
ATOM 792 C C . LEU A 1 108 ? -13.448 -4.544 8.113 1.00 87.38 108 LEU A C 1
ATOM 794 O O . LEU A 1 108 ? -12.556 -3.792 8.492 1.00 87.38 108 LEU A O 1
ATOM 798 N N . GLU A 1 109 ? -13.874 -4.553 6.850 1.00 91.44 109 GLU A N 1
ATOM 799 C CA . GLU A 1 109 ? -13.360 -3.660 5.809 1.00 91.44 109 GLU A CA 1
ATOM 800 C C . GLU A 1 109 ? -13.600 -2.188 6.163 1.00 91.44 109 GLU A C 1
ATOM 802 O O . GLU A 1 109 ? -12.686 -1.364 6.069 1.00 91.44 109 GLU A O 1
ATOM 807 N N . LEU A 1 110 ? -14.814 -1.857 6.616 1.00 90.44 110 LEU A N 1
ATOM 808 C CA . LEU A 1 110 ? -15.186 -0.504 7.026 1.00 90.44 110 LEU A CA 1
ATOM 809 C C . LEU A 1 110 ? -14.378 -0.035 8.240 1.00 90.44 110 LEU A C 1
ATOM 811 O O . LEU A 1 110 ? -13.874 1.090 8.243 1.00 90.44 110 LEU A O 1
ATOM 815 N N . GLU A 1 111 ? -14.215 -0.903 9.235 1.00 87.31 111 GLU A N 1
ATOM 816 C CA . GLU A 1 111 ? -13.440 -0.619 10.440 1.00 87.31 111 GLU A CA 1
ATOM 817 C C . GLU A 1 111 ? -11.948 -0.441 10.127 1.00 87.31 111 GLU A C 1
ATOM 819 O O . GLU A 1 111 ? -11.361 0.573 10.501 1.00 87.31 111 GLU A O 1
ATOM 824 N N . LEU A 1 112 ? -11.329 -1.343 9.356 1.00 88.88 112 LEU A N 1
ATOM 825 C CA . LEU A 1 112 ? -9.928 -1.197 8.934 1.00 88.88 112 LEU A CA 1
ATOM 826 C C . LEU A 1 112 ? -9.720 0.036 8.049 1.00 88.88 112 LEU A C 1
ATOM 828 O O . LEU A 1 112 ? -8.707 0.724 8.170 1.00 88.88 112 LEU A O 1
ATOM 832 N N . THR A 1 113 ? -10.691 0.373 7.202 1.00 92.50 113 THR A N 1
ATOM 833 C CA . THR A 1 113 ? -10.657 1.615 6.422 1.00 92.50 113 THR A CA 1
ATOM 834 C C . THR A 1 113 ? -10.679 2.836 7.339 1.00 92.50 113 THR A C 1
ATOM 836 O O . THR A 1 113 ? -9.921 3.787 7.125 1.00 92.50 113 THR A O 1
ATOM 839 N N . ALA A 1 114 ? -11.518 2.836 8.376 1.00 90.00 114 ALA A N 1
ATOM 840 C CA . ALA A 1 114 ? -11.544 3.907 9.365 1.00 90.00 114 ALA A CA 1
ATOM 841 C C . ALA A 1 114 ? -10.225 3.980 10.149 1.00 90.00 114 ALA A C 1
ATOM 843 O O . ALA A 1 114 ? -9.706 5.081 10.335 1.00 90.00 114 ALA A O 1
ATOM 844 N N . VAL A 1 115 ? -9.648 2.837 10.532 1.00 87.88 115 VAL A N 1
ATOM 845 C CA . VAL A 1 115 ? -8.336 2.751 11.191 1.00 87.88 115 VAL A CA 1
ATOM 846 C C . VAL A 1 115 ? -7.273 3.416 10.323 1.00 87.88 115 VAL A C 1
ATOM 848 O O . VAL A 1 115 ? -6.639 4.362 10.769 1.00 87.88 115 VAL A O 1
ATOM 851 N N . VAL A 1 116 ? -7.112 2.996 9.067 1.00 91.88 116 VAL A N 1
ATOM 852 C CA . VAL A 1 116 ? -6.063 3.519 8.173 1.00 91.88 116 VAL A CA 1
ATOM 853 C C . VAL A 1 116 ? -6.203 5.023 7.944 1.00 91.88 116 VAL A C 1
ATOM 855 O O . VAL A 1 116 ? -5.206 5.741 7.922 1.00 91.88 116 VAL A O 1
ATOM 858 N N . ASN A 1 117 ? -7.434 5.526 7.822 1.00 92.75 117 ASN A N 1
ATOM 859 C CA . ASN A 1 117 ? -7.678 6.956 7.627 1.00 92.75 117 ASN A CA 1
ATOM 860 C C . ASN A 1 117 ? -7.417 7.809 8.880 1.00 92.75 117 ASN A C 1
ATOM 862 O O . ASN A 1 117 ? -7.179 9.009 8.744 1.00 92.75 117 ASN A O 1
ATOM 866 N N . ASN A 1 118 ? -7.474 7.221 10.079 1.00 89.12 118 ASN A N 1
ATOM 867 C CA . ASN A 1 118 ? -7.324 7.939 11.350 1.00 89.12 118 ASN A CA 1
ATOM 868 C C . ASN A 1 118 ? -6.058 7.554 12.132 1.00 89.12 118 ASN A C 1
ATOM 870 O O . ASN A 1 118 ? -5.801 8.126 13.191 1.00 89.12 118 ASN A O 1
ATOM 874 N N . ALA A 1 119 ? -5.271 6.598 11.636 1.00 87.25 119 ALA A N 1
ATOM 875 C CA . ALA A 1 119 ? -4.129 6.057 12.352 1.00 87.25 119 ALA A CA 1
ATOM 876 C C . ALA A 1 119 ? -3.050 7.129 12.583 1.00 87.25 119 ALA A C 1
ATOM 878 O O . ALA A 1 119 ? -2.653 7.838 11.645 1.00 87.25 119 ALA A O 1
ATOM 879 N N . PRO A 1 120 ? -2.513 7.236 13.811 1.00 84.00 120 PRO A N 1
ATOM 880 C CA . PRO A 1 120 ? -1.375 8.101 14.075 1.00 84.00 120 PRO A CA 1
ATOM 881 C C . PRO A 1 120 ? -0.158 7.592 13.292 1.00 84.00 120 PRO A C 1
ATOM 883 O O . PRO A 1 120 ? 0.251 6.445 13.434 1.00 84.00 120 PRO A O 1
ATOM 886 N N . GLY A 1 121 ? 0.422 8.451 12.452 1.00 85.31 121 GLY A N 1
ATOM 887 C CA . GLY A 1 121 ? 1.539 8.073 11.577 1.00 85.31 121 GLY A CA 1
ATOM 888 C C . GLY A 1 121 ? 1.128 7.471 10.229 1.00 85.31 121 GLY A C 1
ATOM 889 O O . GLY A 1 121 ? 2.005 7.072 9.467 1.00 85.31 121 GLY A O 1
ATOM 890 N N . GLY A 1 122 ? -0.170 7.440 9.905 1.00 91.56 122 GLY A N 1
ATOM 891 C CA . GLY A 1 122 ? -0.637 7.169 8.545 1.00 91.56 122 GLY A CA 1
ATOM 892 C C . GLY A 1 122 ? -0.222 8.263 7.551 1.00 91.56 122 GLY A C 1
ATOM 893 O O . GLY A 1 122 ? 0.033 9.412 7.926 1.00 91.56 122 GLY A O 1
ATOM 894 N N . GLY A 1 123 ? -0.156 7.912 6.267 1.00 94.06 123 GLY A N 1
ATOM 895 C CA . GLY A 1 123 ? 0.295 8.807 5.204 1.00 94.06 123 GLY A CA 1
ATOM 896 C C . GLY A 1 123 ? -0.368 8.541 3.854 1.00 94.06 123 GLY A C 1
ATOM 897 O O . GLY A 1 123 ? -0.759 7.418 3.540 1.00 94.06 123 GLY A O 1
ATOM 898 N N . GLN A 1 124 ? -0.481 9.597 3.041 1.00 95.50 124 GLN A N 1
ATOM 899 C CA . GLN A 1 124 ? -0.824 9.473 1.624 1.00 95.50 124 GLN A CA 1
ATOM 900 C C . GLN A 1 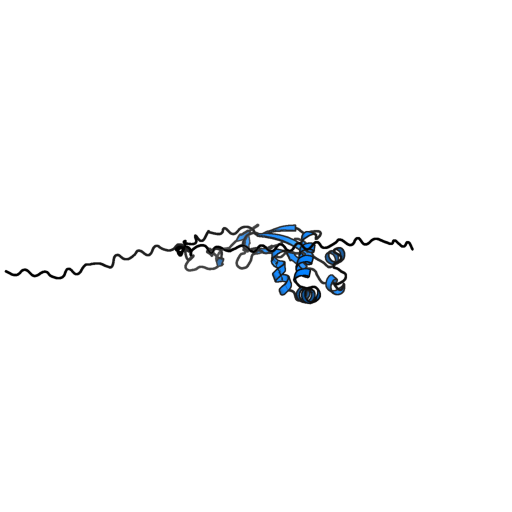124 ? 0.451 9.232 0.820 1.00 95.50 124 GLN A C 1
ATOM 902 O O . GLN A 1 124 ? 1.287 10.127 0.674 1.00 95.50 124 GLN A O 1
ATOM 907 N N . CYS A 1 125 ? 0.578 8.033 0.280 1.00 95.06 125 CYS A N 1
ATOM 908 C CA . CYS A 1 125 ? 1.744 7.579 -0.449 1.00 95.06 125 CYS A CA 1
ATOM 909 C C . CYS A 1 125 ? 1.530 7.735 -1.955 1.00 95.06 125 CYS A C 1
ATOM 911 O O . CYS A 1 125 ? 0.419 7.601 -2.466 1.00 95.06 125 CYS A O 1
ATOM 913 N N . THR A 1 126 ? 2.600 8.063 -2.675 1.00 95.38 126 THR A N 1
ATOM 914 C CA . THR A 1 126 ? 2.624 8.077 -4.142 1.00 95.38 126 THR A CA 1
ATOM 915 C C . THR A 1 126 ? 3.724 7.132 -4.585 1.00 95.38 126 THR A C 1
ATOM 917 O O . THR A 1 126 ? 4.875 7.314 -4.197 1.00 95.38 126 THR A O 1
ATOM 920 N N . TYR A 1 127 ? 3.359 6.129 -5.371 1.00 93.12 127 TYR A N 1
ATOM 921 C CA . TYR A 1 127 ? 4.259 5.077 -5.814 1.00 93.12 127 TYR A CA 1
ATOM 922 C C . TYR A 1 127 ? 4.546 5.217 -7.307 1.00 93.12 127 TYR A C 1
ATOM 924 O O . TYR A 1 127 ? 3.608 5.471 -8.079 1.00 93.12 127 TYR A O 1
ATOM 932 N N . PRO A 1 128 ? 5.810 5.040 -7.731 1.00 94.19 128 PRO A N 1
ATOM 933 C CA . PRO A 1 128 ? 6.145 5.053 -9.143 1.00 94.19 128 PRO A CA 1
ATOM 934 C C . PRO A 1 128 ? 5.543 3.832 -9.843 1.00 94.19 128 PRO A C 1
ATOM 936 O O . PRO A 1 128 ? 5.092 2.862 -9.228 1.00 94.19 128 PRO A O 1
ATOM 939 N N . GLN A 1 129 ? 5.534 3.865 -11.170 1.00 92.19 129 GLN A N 1
ATOM 940 C CA . GLN A 1 129 ? 5.023 2.749 -11.953 1.00 92.19 129 GLN A CA 1
ATOM 941 C C . GLN A 1 129 ? 5.828 1.461 -11.701 1.00 92.19 129 GLN A C 1
ATOM 943 O O . GLN A 1 129 ? 7.054 1.488 -11.727 1.00 92.19 129 GLN A O 1
ATOM 948 N N . ASN A 1 130 ? 5.139 0.319 -11.592 1.00 92.31 130 ASN A N 1
ATOM 949 C CA . ASN A 1 130 ? 5.727 -1.005 -11.327 1.00 92.31 130 ASN A CA 1
ATOM 950 C C . ASN A 1 130 ? 6.398 -1.111 -9.946 1.00 92.31 130 ASN A C 1
ATOM 952 O O . ASN A 1 130 ? 7.303 -1.925 -9.763 1.00 92.31 130 ASN A O 1
ATOM 956 N N . ALA A 1 131 ? 5.979 -0.278 -8.994 1.00 93.94 131 ALA A N 1
ATOM 957 C CA . ALA A 1 131 ? 6.296 -0.459 -7.589 1.00 93.94 131 ALA A CA 1
ATOM 958 C C . ALA A 1 131 ? 5.139 -1.138 -6.854 1.00 93.94 131 ALA A C 1
ATOM 960 O O . ALA A 1 131 ? 3.968 -0.881 -7.136 1.00 93.94 131 ALA A O 1
ATOM 961 N N . GLN A 1 132 ? 5.498 -1.946 -5.867 1.00 90.50 132 GLN A N 1
ATOM 962 C CA . GLN A 1 132 ? 4.604 -2.517 -4.874 1.00 90.50 132 GLN A CA 1
ATOM 963 C C . GLN A 1 132 ? 4.833 -1.816 -3.533 1.00 90.50 132 GLN A C 1
ATOM 965 O O . GLN A 1 132 ? 5.973 -1.544 -3.141 1.00 90.50 132 GLN A O 1
ATOM 970 N N . ALA A 1 133 ? 3.749 -1.520 -2.821 1.00 90.38 133 ALA A N 1
ATOM 971 C CA . ALA A 1 133 ? 3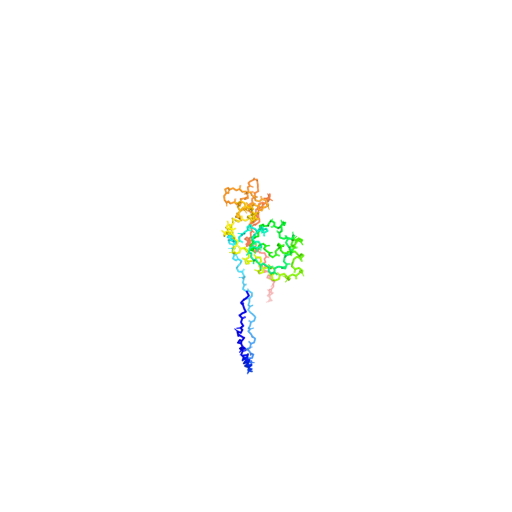.839 -1.010 -1.462 1.00 90.38 133 ALA A CA 1
ATOM 972 C C . ALA A 1 133 ? 4.405 -2.109 -0.550 1.00 90.38 133 ALA A C 1
ATOM 974 O O . ALA A 1 133 ? 3.942 -3.247 -0.584 1.00 90.38 133 ALA A O 1
ATOM 975 N N . VAL A 1 134 ? 5.419 -1.775 0.248 1.00 88.31 134 VAL A N 1
ATOM 976 C CA . VAL A 1 134 ? 6.039 -2.706 1.212 1.00 88.31 134 VAL A CA 1
ATOM 977 C C . VAL A 1 134 ? 5.825 -2.256 2.647 1.00 88.31 134 VAL A C 1
ATOM 979 O O . VAL A 1 134 ? 5.892 -3.102 3.522 1.00 88.31 134 VAL A O 1
ATOM 982 N N . CYS A 1 135 ? 5.577 -0.961 2.863 1.00 86.62 135 CYS A N 1
ATOM 983 C CA . CYS A 1 135 ? 5.178 -0.311 4.109 1.00 86.62 135 CYS A CA 1
ATOM 984 C C . CYS A 1 135 ? 5.601 -0.990 5.429 1.00 86.62 135 CYS A C 1
ATOM 986 O O . CYS A 1 135 ? 5.145 -2.064 5.813 1.00 86.62 135 CYS A O 1
ATOM 988 N N . ASN A 1 136 ? 6.415 -0.289 6.208 1.00 89.44 136 ASN A N 1
ATOM 989 C CA . ASN A 1 136 ? 6.897 -0.777 7.496 1.00 89.44 136 ASN A CA 1
ATOM 990 C C . ASN A 1 136 ? 6.704 0.275 8.594 1.00 89.44 136 ASN A C 1
ATOM 992 O O . ASN A 1 136 ? 6.349 1.419 8.321 1.00 89.44 136 ASN A O 1
ATOM 996 N N . GLN A 1 137 ? 6.987 -0.107 9.840 1.00 89.62 137 GLN A N 1
ATOM 997 C CA . GLN A 1 137 ? 6.831 0.758 11.012 1.00 89.62 137 GLN A CA 1
ATOM 998 C C . GLN A 1 137 ? 7.579 2.099 10.911 1.00 89.62 137 GLN A C 1
ATOM 1000 O O . GLN A 1 137 ? 7.135 3.094 11.480 1.00 89.62 137 GLN A O 1
ATOM 1005 N N . ASN A 1 138 ? 8.719 2.137 10.215 1.00 91.62 138 ASN A N 1
ATOM 1006 C CA . ASN A 1 138 ? 9.547 3.340 10.109 1.00 91.62 138 ASN A CA 1
ATOM 1007 C C . ASN A 1 138 ? 9.162 4.219 8.912 1.00 91.62 138 ASN A C 1
ATOM 1009 O O . ASN A 1 138 ? 9.418 5.421 8.932 1.00 91.62 138 ASN A O 1
ATOM 1013 N N . ASP A 1 139 ? 8.590 3.619 7.869 1.00 93.56 139 ASP A N 1
ATOM 1014 C CA . ASP A 1 139 ? 8.188 4.293 6.641 1.00 93.56 139 ASP A CA 1
ATOM 1015 C C . ASP A 1 139 ? 6.945 3.618 6.050 1.00 93.56 139 ASP A C 1
ATOM 1017 O O . ASP A 1 139 ? 7.017 2.574 5.387 1.00 93.56 139 ASP A O 1
ATOM 1021 N N . VAL A 1 140 ? 5.793 4.252 6.279 1.00 94.31 140 VAL A N 1
ATOM 1022 C CA . VAL A 1 140 ? 4.501 3.772 5.776 1.00 94.31 140 VAL A CA 1
ATOM 1023 C C . VAL A 1 140 ? 4.375 3.880 4.256 1.00 94.31 140 VAL A C 1
ATOM 1025 O O . VAL A 1 140 ? 3.552 3.203 3.646 1.00 94.31 140 VAL A O 1
ATOM 1028 N N . CYS A 1 141 ? 5.217 4.699 3.626 1.00 95.19 141 CYS A N 1
ATOM 1029 C CA . CYS A 1 141 ? 5.272 4.858 2.181 1.00 95.19 141 CYS A CA 1
ATOM 1030 C C . CYS A 1 141 ? 6.447 4.107 1.555 1.00 95.19 141 CYS A C 1
ATOM 1032 O O . CYS A 1 141 ? 6.746 4.328 0.381 1.00 95.19 141 CYS A O 1
ATOM 1034 N N . ALA A 1 142 ? 7.076 3.185 2.290 1.00 94.38 142 ALA A N 1
ATOM 1035 C CA . ALA A 1 142 ? 8.093 2.312 1.730 1.00 94.38 142 ALA A CA 1
ATOM 1036 C C . ALA A 1 142 ? 7.518 1.470 0.583 1.00 94.38 142 ALA A C 1
ATOM 1038 O O . ALA A 1 142 ? 6.417 0.916 0.666 1.00 94.38 142 ALA A O 1
ATOM 1039 N N . TRP A 1 143 ? 8.303 1.346 -0.481 1.00 94.81 143 TRP A N 1
ATOM 1040 C CA . TRP A 1 143 ? 7.966 0.581 -1.671 1.00 94.81 143 TRP A CA 1
ATOM 1041 C C . TRP A 1 143 ? 9.186 -0.135 -2.225 1.00 94.81 143 TRP A C 1
ATOM 1043 O O . TRP A 1 143 ? 10.333 0.245 -1.960 1.00 94.81 143 TRP A O 1
ATOM 1053 N N . ASP A 1 144 ? 8.909 -1.161 -3.016 1.00 95.12 144 ASP A N 1
ATOM 1054 C CA . ASP A 1 144 ? 9.904 -1.915 -3.763 1.00 95.12 144 ASP A CA 1
ATOM 1055 C C . ASP A 1 144 ? 9.437 -2.113 -5.205 1.00 95.12 144 ASP A C 1
ATOM 1057 O O . ASP A 1 144 ? 8.262 -1.924 -5.515 1.00 95.12 144 ASP A O 1
ATOM 1061 N N . CYS A 1 145 ? 10.347 -2.458 -6.106 1.00 95.50 145 CYS A N 1
ATOM 1062 C CA . CYS A 1 145 ? 9.993 -2.699 -7.497 1.00 95.50 145 CYS A CA 1
ATOM 1063 C C . CYS A 1 145 ? 9.443 -4.108 -7.692 1.00 95.50 145 CYS A C 1
ATOM 1065 O O . CYS A 1 145 ? 10.024 -5.091 -7.235 1.00 95.50 145 CYS A O 1
ATOM 1067 N N . GLU A 1 146 ? 8.344 -4.217 -8.433 1.00 93.69 146 GLU A N 1
ATOM 1068 C CA . GLU A 1 146 ? 7.841 -5.507 -8.888 1.00 93.69 146 GLU A CA 1
ATOM 1069 C C . GLU A 1 146 ? 8.888 -6.170 -9.787 1.00 93.69 146 GLU A C 1
ATOM 1071 O O . GLU A 1 146 ? 9.432 -5.552 -10.705 1.00 93.69 146 GLU A O 1
ATOM 1076 N N . ALA A 1 147 ? 9.165 -7.454 -9.578 1.00 93.50 147 ALA A N 1
ATOM 1077 C CA . ALA A 1 147 ? 10.070 -8.171 -10.467 1.00 93.50 147 ALA A CA 1
ATOM 1078 C C . ALA A 1 147 ? 9.493 -8.211 -11.904 1.00 93.50 147 ALA A C 1
ATOM 1080 O O . ALA A 1 147 ? 8.312 -8.517 -12.083 1.00 93.50 147 ALA A O 1
ATOM 1081 N N . PRO A 1 148 ? 10.298 -7.956 -12.957 1.00 95.06 148 PRO A N 1
ATOM 1082 C CA . PRO A 1 148 ? 11.763 -7.884 -12.972 1.00 95.06 148 PRO A CA 1
ATOM 1083 C C . PRO A 1 148 ? 12.335 -6.450 -12.998 1.00 95.06 148 PRO A C 1
ATOM 1085 O O . PRO A 1 148 ? 13.452 -6.247 -13.478 1.00 95.06 148 PRO A O 1
ATOM 1088 N N . TYR A 1 149 ? 11.577 -5.449 -12.557 1.00 96.56 149 TYR A N 1
ATOM 1089 C CA . TYR A 1 149 ? 12.053 -4.071 -12.471 1.00 96.56 149 TYR A CA 1
ATOM 1090 C C . TYR A 1 149 ? 13.035 -3.902 -11.306 1.00 96.56 149 TYR A C 1
ATOM 1092 O O . TYR A 1 149 ? 13.040 -4.671 -10.347 1.00 96.56 149 TYR A O 1
ATOM 1100 N N . THR A 1 150 ? 13.880 -2.881 -11.396 1.00 96.75 150 THR A N 1
ATOM 1101 C CA . THR A 1 150 ? 14.866 -2.541 -10.366 1.00 96.75 150 THR A CA 1
ATOM 1102 C C . THR A 1 150 ? 14.765 -1.071 -10.011 1.00 96.75 150 THR A C 1
ATOM 1104 O O . THR A 1 150 ? 14.464 -0.246 -10.874 1.00 96.75 150 THR A O 1
ATOM 1107 N N . ARG A 1 151 ? 15.065 -0.742 -8.756 1.00 96.38 151 ARG A N 1
ATOM 1108 C CA . ARG A 1 151 ? 15.036 0.634 -8.268 1.00 96.38 151 ARG A CA 1
ATOM 1109 C C . ARG A 1 151 ? 16.198 1.446 -8.840 1.00 96.38 151 ARG A C 1
ATOM 1111 O O . ARG A 1 151 ? 17.351 1.042 -8.705 1.00 96.38 151 ARG A O 1
ATOM 1118 N N . ASP A 1 152 ? 15.883 2.588 -9.436 1.00 96.25 152 ASP A N 1
ATOM 1119 C CA . ASP A 1 152 ? 16.844 3.604 -9.869 1.00 96.25 152 ASP A CA 1
ATOM 1120 C C . ASP A 1 152 ? 16.344 4.973 -9.394 1.00 96.25 152 ASP A C 1
ATOM 1122 O O . ASP A 1 152 ? 15.394 5.538 -9.936 1.00 96.25 152 ASP A O 1
ATOM 1126 N N . GLY A 1 153 ? 16.918 5.454 -8.288 1.00 95.06 153 GLY A N 1
ATOM 1127 C CA . GLY A 1 153 ? 16.407 6.619 -7.566 1.00 95.06 153 GLY A CA 1
ATOM 1128 C C . GLY A 1 153 ? 14.978 6.404 -7.049 1.00 95.06 153 GLY A C 1
ATOM 1129 O O . GLY A 1 153 ? 14.726 5.504 -6.238 1.00 95.06 153 GLY A O 1
ATOM 1130 N N . ASP A 1 154 ? 14.065 7.245 -7.536 1.00 94.62 154 ASP A N 1
ATOM 1131 C CA . ASP A 1 154 ? 12.648 7.272 -7.153 1.00 94.62 154 ASP A CA 1
ATOM 1132 C C . ASP A 1 154 ? 11.735 6.556 -8.165 1.00 94.62 154 ASP A C 1
ATOM 1134 O O . ASP A 1 154 ? 10.514 6.675 -8.091 1.00 94.62 154 ASP A O 1
ATOM 1138 N N . GLU A 1 155 ? 12.306 5.798 -9.107 1.00 95.00 155 GLU A N 1
ATOM 1139 C CA . GLU A 1 155 ? 11.560 5.070 -10.136 1.00 95.00 155 GLU A CA 1
ATOM 1140 C C . GLU A 1 155 ? 11.930 3.579 -10.185 1.00 95.00 155 GLU A C 1
ATOM 1142 O O . GLU A 1 155 ? 13.021 3.155 -9.788 1.00 95.00 155 GLU A O 1
ATOM 1147 N N . CYS A 1 156 ? 11.011 2.769 -10.720 1.00 95.88 156 CYS A N 1
ATOM 1148 C CA . CYS A 1 156 ? 11.266 1.375 -11.075 1.00 95.88 156 CYS A CA 1
ATOM 1149 C C . CYS A 1 156 ? 11.538 1.255 -12.570 1.00 95.88 156 CYS A C 1
ATOM 1151 O O . CYS A 1 156 ? 10.639 1.376 -13.409 1.00 95.88 156 CYS A O 1
ATOM 1153 N N . VAL A 1 157 ? 12.793 0.974 -12.909 1.00 95.56 157 VAL A N 1
ATOM 1154 C CA . VAL A 1 157 ? 13.262 0.912 -14.293 1.00 95.56 157 VAL A CA 1
ATOM 1155 C C . VAL A 1 157 ? 13.485 -0.525 -14.740 1.00 95.56 157 VAL A C 1
ATOM 1157 O O . VAL A 1 157 ? 13.814 -1.420 -13.962 1.00 95.56 157 VAL A O 1
ATOM 1160 N N . CYS A 1 158 ? 13.315 -0.756 -16.040 1.00 96.06 158 CYS A N 1
ATOM 1161 C CA . CYS A 1 158 ? 13.694 -2.017 -16.661 1.00 96.06 158 CYS A CA 1
ATOM 1162 C C . CYS A 1 158 ? 15.186 -1.970 -17.007 1.00 96.06 158 CYS A C 1
ATOM 1164 O O . CYS A 1 158 ? 15.557 -1.537 -18.101 1.00 96.06 158 CYS A O 1
ATOM 1166 N N . ALA A 1 159 ? 16.035 -2.350 -16.053 1.00 95.00 159 ALA A N 1
ATOM 1167 C CA . ALA A 1 159 ? 17.480 -2.264 -16.217 1.00 95.00 159 ALA A CA 1
ATOM 1168 C C . ALA A 1 159 ? 18.020 -3.244 -17.272 1.00 95.00 159 ALA A C 1
ATOM 1170 O O . ALA A 1 159 ? 17.495 -4.340 -17.496 1.00 95.00 159 ALA A O 1
ATOM 1171 N N . ALA A 1 160 ? 19.125 -2.850 -17.909 1.00 91.12 160 ALA A N 1
ATOM 1172 C CA . ALA A 1 160 ? 19.847 -3.710 -18.837 1.00 91.12 160 ALA A CA 1
ATOM 1173 C C . ALA A 1 160 ? 20.280 -5.020 -18.142 1.00 91.12 160 ALA A C 1
ATOM 1175 O O . ALA A 1 160 ? 20.671 -4.991 -16.974 1.00 91.12 160 ALA A O 1
ATOM 1176 N N . PRO A 1 161 ? 20.246 -6.173 -18.839 1.00 92.50 161 PRO A N 1
ATOM 1177 C CA . PRO A 1 161 ? 20.048 -6.354 -20.284 1.00 92.50 161 PRO A CA 1
ATOM 1178 C C . PRO A 1 161 ? 18.578 -6.461 -20.732 1.00 92.50 161 PRO A C 1
ATOM 1180 O O . PRO A 1 161 ? 18.315 -6.805 -21.886 1.00 92.50 161 PRO A O 1
ATOM 1183 N N . MET A 1 162 ? 17.616 -6.225 -19.842 1.00 94.12 162 MET A N 1
ATOM 1184 C CA . MET A 1 162 ? 16.192 -6.307 -20.164 1.00 94.12 162 MET A CA 1
ATOM 1185 C C . MET A 1 162 ? 15.717 -5.044 -20.893 1.00 94.12 162 MET A C 1
ATOM 1187 O O . MET A 1 162 ? 16.404 -4.027 -20.956 1.00 94.12 162 MET A O 1
ATOM 1191 N N . THR A 1 163 ? 14.555 -5.118 -21.534 1.00 92.81 163 THR A N 1
ATOM 1192 C CA . THR A 1 163 ? 13.946 -3.994 -22.258 1.00 92.81 163 THR A CA 1
ATOM 1193 C C . THR A 1 163 ? 12.474 -3.900 -21.889 1.00 92.81 163 THR A C 1
ATOM 1195 O O . THR A 1 163 ? 11.814 -4.925 -21.743 1.00 92.81 163 THR A O 1
ATOM 1198 N N . SER A 1 164 ? 11.938 -2.688 -21.732 1.00 91.44 164 SER A N 1
ATOM 1199 C CA . SER A 1 164 ? 10.500 -2.499 -21.519 1.00 91.44 164 SER A CA 1
ATOM 1200 C C . SER A 1 164 ? 9.755 -2.541 -22.851 1.00 91.44 164 SER A C 1
ATOM 1202 O O . SER A 1 164 ? 10.060 -1.785 -23.774 1.00 91.44 164 SER A O 1
ATOM 1204 N N . CYS A 1 165 ? 8.772 -3.431 -22.955 1.00 88.94 165 CYS A N 1
ATOM 1205 C CA . CYS A 1 165 ? 7.975 -3.647 -24.154 1.00 88.94 165 CYS A CA 1
ATOM 1206 C C . CYS A 1 165 ? 6.491 -3.688 -23.829 1.00 88.94 165 CYS A C 1
ATOM 1208 O O . CYS A 1 165 ? 6.035 -4.580 -23.119 1.00 88.94 165 CYS A O 1
ATOM 1210 N N . ASN A 1 166 ? 5.723 -2.739 -24.376 1.00 85.50 166 ASN A N 1
ATOM 1211 C CA . ASN A 1 166 ? 4.283 -2.611 -24.118 1.00 85.50 166 ASN A CA 1
ATOM 1212 C C . ASN A 1 166 ? 3.945 -2.624 -22.608 1.00 85.50 166 ASN A C 1
ATOM 1214 O O . ASN A 1 166 ? 2.982 -3.263 -22.193 1.00 85.50 166 ASN A O 1
ATOM 1218 N N . GLY A 1 167 ? 4.768 -1.958 -21.787 1.00 85.00 167 GLY A N 1
ATOM 1219 C CA . GLY A 1 167 ? 4.600 -1.903 -20.330 1.00 85.00 167 GLY A CA 1
ATOM 1220 C C . GLY A 1 167 ? 5.065 -3.151 -19.571 1.00 85.00 167 GLY A C 1
ATOM 1221 O O . GLY A 1 167 ? 4.766 -3.276 -18.390 1.00 85.00 167 GLY A O 1
ATOM 1222 N N . LYS A 1 168 ? 5.777 -4.080 -20.222 1.00 89.56 168 LYS A N 1
ATOM 1223 C CA . LYS A 1 168 ? 6.355 -5.267 -19.579 1.00 89.56 168 LYS A CA 1
ATOM 1224 C C . LYS A 1 168 ? 7.868 -5.306 -19.741 1.00 89.56 168 LYS A C 1
ATOM 1226 O O . LYS A 1 168 ? 8.369 -5.370 -20.868 1.00 89.56 168 LYS A O 1
ATOM 1231 N N . CYS A 1 169 ? 8.590 -5.332 -18.629 1.00 94.12 169 CYS A N 1
ATOM 1232 C CA . CYS A 1 169 ? 10.029 -5.557 -18.615 1.00 94.12 169 CYS A CA 1
ATOM 1233 C C . CYS A 1 169 ? 10.363 -7.034 -18.867 1.00 94.12 169 CYS A C 1
ATOM 1235 O O . CYS A 1 169 ? 9.718 -7.928 -18.322 1.00 94.12 169 CYS A O 1
ATOM 1237 N N . GLY A 1 170 ? 11.354 -7.297 -19.719 1.00 94.38 170 GLY A N 1
ATOM 1238 C CA . GLY A 1 170 ? 11.808 -8.657 -20.000 1.00 94.38 170 GLY A CA 1
ATOM 1239 C C . GLY A 1 170 ? 12.884 -8.742 -21.080 1.00 94.38 170 GLY A C 1
ATOM 1240 O O . GLY A 1 170 ? 13.341 -7.734 -21.619 1.00 94.38 170 GLY A O 1
ATOM 1241 N N . LEU A 1 171 ? 13.293 -9.970 -21.405 1.00 94.56 171 LEU A N 1
ATOM 1242 C CA . LEU A 1 171 ? 14.232 -10.253 -22.492 1.00 94.56 171 LEU A CA 1
ATOM 1243 C C . LEU A 1 171 ? 13.476 -10.481 -23.803 1.00 94.56 171 LEU A C 1
ATOM 1245 O O . LEU A 1 171 ? 12.740 -11.456 -23.954 1.00 94.56 171 LEU A O 1
ATOM 1249 N N . TYR A 1 172 ? 13.716 -9.609 -24.781 1.00 92.44 172 TYR A N 1
ATOM 1250 C CA . TYR A 1 172 ? 13.070 -9.662 -26.092 1.00 92.44 172 TYR A CA 1
ATOM 1251 C C . TYR A 1 172 ? 14.116 -9.846 -27.202 1.00 92.44 172 TYR A C 1
ATOM 1253 O O . TYR A 1 172 ? 14.426 -8.899 -27.923 1.00 92.44 172 TYR A O 1
ATOM 1261 N N . PRO A 1 173 ? 14.666 -11.062 -27.397 1.00 89.69 173 PRO A N 1
ATOM 1262 C CA . PRO A 1 173 ? 15.741 -11.303 -28.367 1.00 89.69 173 PRO A CA 1
ATOM 1263 C C . PRO A 1 173 ? 15.324 -11.046 -29.824 1.00 89.69 173 PRO A C 1
ATOM 1265 O O . PRO A 1 173 ? 16.168 -10.802 -30.679 1.00 89.69 173 PRO A O 1
ATOM 1268 N N . LYS A 1 174 ? 14.017 -11.090 -30.118 1.00 89.06 174 LYS A N 1
ATOM 1269 C CA . LYS A 1 174 ? 13.447 -10.753 -31.435 1.00 89.06 174 LYS A CA 1
ATOM 1270 C C . LYS A 1 174 ? 12.935 -9.306 -31.515 1.00 89.06 174 LYS A C 1
ATOM 1272 O O . LYS A 1 174 ? 12.254 -8.956 -32.475 1.00 89.06 174 LYS A O 1
ATOM 1277 N N . GLY A 1 175 ? 13.251 -8.485 -30.515 1.00 85.50 175 GLY A N 1
ATOM 1278 C CA . GLY A 1 175 ? 12.746 -7.126 -30.367 1.00 85.50 175 GLY A CA 1
ATOM 1279 C C . GLY A 1 175 ? 11.295 -7.055 -29.886 1.00 85.50 175 GLY A C 1
ATOM 1280 O O . GLY A 1 175 ? 10.631 -8.064 -29.638 1.00 85.50 175 GLY A O 1
ATOM 1281 N N . CYS A 1 176 ? 10.809 -5.823 -29.751 1.00 85.25 176 CYS A N 1
ATOM 1282 C CA . CYS A 1 176 ? 9.447 -5.524 -29.335 1.00 85.25 176 CYS A CA 1
ATOM 1283 C C . CYS A 1 176 ? 8.457 -5.765 -30.477 1.00 85.25 176 CYS A C 1
ATOM 1285 O O . CYS A 1 176 ? 8.555 -5.124 -31.525 1.00 85.25 176 CYS A O 1
ATOM 1287 N N . GLY A 1 177 ? 7.473 -6.648 -30.284 1.00 75.38 177 GLY A N 1
ATOM 1288 C CA . GLY A 1 177 ? 6.357 -6.766 -31.221 1.00 75.38 177 GLY A CA 1
ATOM 1289 C C . GLY A 1 177 ? 5.596 -5.441 -31.287 1.00 75.38 177 GLY A C 1
ATOM 1290 O O . GLY A 1 177 ? 5.020 -5.011 -30.288 1.00 75.38 177 GLY A O 1
ATOM 1291 N N . SER A 1 178 ? 5.620 -4.770 -32.441 1.00 69.88 178 SER A N 1
ATOM 1292 C CA . SER A 1 178 ? 4.883 -3.520 -32.624 1.00 69.88 178 SER A CA 1
ATOM 1293 C C . SER A 1 178 ? 3.381 -3.796 -32.627 1.00 69.88 178 SER A C 1
ATOM 1295 O O . SER A 1 178 ? 2.892 -4.600 -33.419 1.00 69.88 178 SER A O 1
ATOM 1297 N N . SER A 1 179 ? 2.646 -3.077 -31.785 1.00 60.72 179 SER A N 1
ATOM 1298 C CA . SER A 1 179 ? 1.179 -3.073 -31.756 1.00 60.72 179 SER A CA 1
ATOM 1299 C C . SER A 1 179 ? 0.561 -2.349 -32.960 1.00 60.72 179 SER A C 1
ATOM 1301 O O . SER A 1 179 ? -0.661 -2.281 -33.075 1.00 60.72 179 SER A O 1
ATOM 1303 N N . VAL A 1 180 ? 1.378 -1.780 -33.857 1.00 62.94 180 VAL A N 1
ATOM 1304 C CA . VAL A 1 180 ? 0.892 -1.082 -35.049 1.00 62.94 180 VAL A CA 1
ATOM 1305 C C . VAL A 1 180 ? 0.459 -2.123 -36.086 1.00 62.94 180 VAL A C 1
ATOM 1307 O O . VAL A 1 180 ? 1.302 -2.892 -36.559 1.00 62.94 180 VAL A O 1
ATOM 1310 N N . PRO A 1 181 ? -0.823 -2.147 -36.506 1.00 58.59 181 PRO A N 1
ATOM 1311 C CA . PRO A 1 181 ? -1.257 -2.999 -37.599 1.00 58.59 181 PRO A CA 1
ATOM 1312 C C . PRO A 1 181 ? -0.452 -2.644 -38.845 1.00 58.59 181 PRO A C 1
ATOM 1314 O O . PRO A 1 181 ? -0.619 -1.571 -39.431 1.00 58.59 181 PRO A O 1
ATOM 1317 N N . GLN A 1 182 ? 0.441 -3.536 -39.270 1.00 63.31 182 GLN A N 1
ATOM 1318 C CA . GLN A 1 182 ? 1.101 -3.347 -40.549 1.00 63.31 182 GLN A CA 1
ATOM 1319 C C . GLN A 1 182 ? 0.032 -3.433 -41.629 1.00 63.31 182 GLN A C 1
ATOM 1321 O O . GLN A 1 182 ? -0.664 -4.443 -41.765 1.00 63.31 182 GLN A O 1
ATOM 1326 N N . LYS A 1 183 ? -0.123 -2.347 -42.391 1.00 65.50 183 LYS A N 1
ATOM 1327 C CA . LYS A 1 183 ? -1.027 -2.298 -43.536 1.00 65.50 183 LYS A CA 1
ATOM 1328 C C . LYS A 1 183 ? -0.621 -3.434 -44.471 1.00 65.50 183 LYS A C 1
ATOM 1330 O O . LYS A 1 183 ? 0.385 -3.318 -45.171 1.00 65.50 183 LYS A O 1
ATOM 1335 N N . LYS A 1 184 ? -1.374 -4.544 -44.469 1.00 60.22 184 LYS A N 1
ATOM 1336 C CA . LYS A 1 184 ? -1.195 -5.624 -45.446 1.00 60.22 184 LYS A CA 1
ATOM 1337 C C . LYS A 1 184 ? -1.225 -4.954 -46.814 1.00 60.22 184 LYS A C 1
ATOM 1339 O O . LYS A 1 184 ? -2.269 -4.441 -47.223 1.00 60.22 184 LYS A O 1
ATOM 1344 N N . LYS A 1 185 ? -0.082 -4.912 -47.508 1.00 56.84 185 LYS A N 1
ATOM 1345 C CA . LYS A 1 185 ? -0.051 -4.562 -48.928 1.00 56.84 185 LYS A CA 1
ATOM 1346 C C . LYS A 1 185 ? -0.947 -5.596 -49.601 1.00 56.84 185 LYS A C 1
ATOM 1348 O O . LYS A 1 185 ? -0.558 -6.754 -49.717 1.00 56.84 185 LYS A O 1
ATOM 1353 N N . ARG A 1 186 ? -2.186 -5.216 -49.938 1.00 56.16 186 ARG A N 1
ATOM 1354 C CA . ARG A 1 186 ? -3.079 -6.053 -50.743 1.00 56.16 186 ARG A CA 1
ATOM 1355 C C . ARG A 1 186 ? -2.321 -6.288 -52.040 1.00 56.16 186 ARG A C 1
ATOM 1357 O O . ARG A 1 186 ? -2.143 -5.352 -52.814 1.00 56.16 186 ARG A O 1
ATOM 1364 N N . GLY A 1 187 ? -1.780 -7.493 -52.201 1.00 52.41 187 GLY A N 1
ATOM 1365 C CA . GLY A 1 187 ? -1.113 -7.888 -53.428 1.00 52.41 187 GLY A CA 1
ATOM 1366 C C . GLY A 1 187 ? -2.070 -7.628 -54.582 1.00 52.41 187 GLY A C 1
ATOM 1367 O O . GLY A 1 187 ? -3.214 -8.080 -54.553 1.00 52.41 187 GLY A O 1
ATOM 1368 N N . ALA A 1 188 ? -1.619 -6.855 -55.563 1.00 52.47 188 ALA A N 1
ATOM 1369 C CA . ALA A 1 188 ? -2.301 -6.675 -56.832 1.00 52.47 188 ALA A CA 1
ATOM 1370 C C . ALA A 1 188 ? -2.243 -8.002 -57.611 1.00 52.47 188 ALA A C 1
ATOM 1372 O O . ALA A 1 188 ? -1.456 -8.154 -58.535 1.00 52.47 188 ALA A O 1
ATOM 1373 N N . HIS A 1 189 ? -3.016 -9.002 -57.182 1.00 56.34 189 HIS A N 1
ATOM 1374 C CA . HIS A 1 189 ? -3.054 -10.334 -57.790 1.00 56.34 189 HIS A CA 1
ATOM 1375 C C . HIS A 1 189 ? -4.500 -10.826 -57.947 1.00 56.34 189 HIS A C 1
ATOM 1377 O O . HIS A 1 189 ? -4.948 -11.786 -57.330 1.00 56.34 189 HIS A O 1
ATOM 1383 N N . SER A 1 190 ? -5.259 -10.085 -58.748 1.00 51.28 190 SER A N 1
ATOM 1384 C CA . SER A 1 190 ? -6.511 -10.447 -59.436 1.00 51.28 190 SER A CA 1
ATOM 1385 C C . SER A 1 190 ? -7.035 -9.112 -59.949 1.00 51.28 190 SER A C 1
ATOM 1387 O O . SER A 1 190 ? -7.349 -8.245 -59.148 1.00 51.28 190 SER A O 1
ATOM 1389 N N . GLN A 1 191 ? -7.043 -8.806 -61.239 1.00 54.38 191 GLN A N 1
ATOM 1390 C CA . GLN A 1 191 ? -7.892 -9.446 -62.229 1.00 54.38 191 GLN A CA 1
ATOM 1391 C C . GLN A 1 191 ? -7.258 -9.259 -63.617 1.00 54.38 191 GLN A C 1
ATOM 1393 O O . GLN A 1 191 ? -7.393 -8.202 -64.228 1.00 54.38 191 GLN A O 1
ATOM 1398 N N . MET A 1 192 ? -6.580 -10.281 -64.144 1.00 52.16 192 MET A N 1
ATOM 1399 C CA . MET A 1 192 ? -6.346 -10.348 -65.587 1.00 52.16 192 MET A CA 1
ATOM 1400 C C . MET A 1 192 ? -7.582 -11.011 -66.194 1.00 52.16 192 MET A C 1
ATOM 1402 O O . MET A 1 192 ? -7.757 -12.228 -66.131 1.00 52.16 192 MET A O 1
ATOM 1406 N N . HIS A 1 193 ? -8.501 -10.173 -66.673 1.00 51.47 193 HIS A N 1
ATOM 1407 C CA . HIS A 1 193 ? -9.731 -10.582 -67.336 1.00 51.47 193 HIS A CA 1
ATOM 1408 C C . HIS A 1 193 ? -9.437 -11.552 -68.489 1.00 51.47 193 HIS A C 1
ATOM 1410 O O . HIS A 1 193 ? -8.823 -11.183 -69.490 1.00 51.47 193 HIS A O 1
ATOM 1416 N N . LYS A 1 194 ? -9.963 -12.778 -68.381 1.00 50.38 194 LYS A N 1
ATOM 1417 C CA . LYS A 1 194 ? -10.270 -13.635 -69.531 1.00 50.38 194 LYS A CA 1
ATOM 1418 C C . LYS A 1 194 ? -11.255 -12.879 -70.431 1.00 50.38 194 LYS A C 1
ATOM 1420 O O . LYS A 1 194 ? -12.446 -12.832 -70.137 1.00 50.38 194 LYS A O 1
ATOM 1425 N N . ARG A 1 195 ? -10.773 -12.282 -71.523 1.00 49.22 195 ARG A N 1
ATOM 1426 C CA . ARG A 1 195 ? -11.622 -11.883 -72.654 1.00 49.22 195 ARG A CA 1
ATOM 1427 C C . ARG A 1 195 ? -11.804 -13.100 -73.556 1.00 49.22 195 ARG A C 1
ATOM 142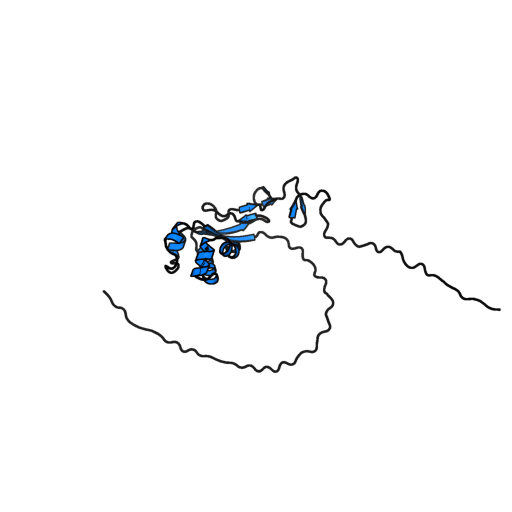9 O O . ARG A 1 195 ? -10.915 -13.441 -74.326 1.00 49.22 195 ARG A O 1
ATOM 1436 N N . GLY A 1 196 ? -12.941 -13.771 -73.399 1.00 49.19 196 GLY A N 1
ATOM 1437 C CA . GLY A 1 196 ? -13.442 -14.762 -74.346 1.00 49.19 196 GLY A CA 1
ATOM 1438 C C . GLY A 1 196 ? -14.329 -14.109 -75.411 1.00 49.19 196 GLY A C 1
ATOM 1439 O O . GLY A 1 196 ? -15.174 -13.289 -75.073 1.00 49.19 196 GLY A O 1
ATOM 1440 N N . SER A 1 197 ? -14.084 -14.504 -76.664 1.00 51.97 197 SER A N 1
ATOM 1441 C CA . SER A 1 197 ? -14.983 -14.626 -77.826 1.00 51.97 197 SER A CA 1
ATOM 1442 C C . SER A 1 197 ? -16.067 -13.585 -78.119 1.00 51.97 197 SER A C 1
ATOM 1444 O O . SER A 1 197 ? -17.063 -13.513 -77.409 1.00 51.97 197 SER A O 1
ATOM 1446 N N . VAL A 1 198 ? -16.002 -13.011 -79.330 1.00 55.09 198 VAL A N 1
ATOM 1447 C CA . VAL A 1 198 ? -17.167 -12.940 -80.235 1.00 55.09 198 VAL A CA 1
ATOM 1448 C C . VAL A 1 198 ? -16.715 -13.269 -81.664 1.00 55.09 198 VAL A C 1
ATOM 1450 O O . VAL A 1 198 ? -15.820 -12.627 -82.210 1.00 55.09 198 VAL A O 1
ATOM 1453 N N . ALA A 1 199 ? -17.336 -14.302 -82.235 1.00 50.31 199 ALA A N 1
ATOM 1454 C CA . ALA A 1 199 ? -17.214 -14.729 -83.622 1.00 50.31 199 ALA A CA 1
ATOM 1455 C C . ALA A 1 199 ? -17.857 -13.710 -84.579 1.00 50.31 199 ALA A C 1
ATOM 1457 O O . ALA A 1 199 ? -18.888 -13.122 -84.254 1.00 50.31 199 ALA A O 1
ATOM 1458 N N . ARG A 1 200 ? -17.292 -13.543 -85.779 1.00 56.22 200 ARG A N 1
ATOM 1459 C CA . ARG A 1 200 ? -17.930 -12.807 -86.876 1.00 56.22 200 ARG A CA 1
ATOM 1460 C C . ARG A 1 200 ? -18.165 -13.764 -88.039 1.00 56.22 200 ARG A C 1
ATOM 1462 O O . ARG A 1 200 ? -17.212 -14.234 -88.649 1.00 56.22 200 ARG A O 1
ATOM 1469 N N . ALA A 1 201 ? -19.436 -14.056 -88.289 1.00 48.81 201 ALA A N 1
ATOM 1470 C CA . ALA A 1 201 ? -19.904 -14.646 -89.531 1.00 48.81 201 ALA A CA 1
ATOM 1471 C C . ALA A 1 201 ? -19.923 -13.564 -90.619 1.00 48.81 201 ALA A C 1
ATOM 1473 O O . ALA A 1 201 ? -20.364 -12.449 -90.337 1.00 48.81 201 ALA A O 1
ATOM 1474 N N . HIS A 1 202 ? -19.418 -13.897 -91.806 1.00 51.84 202 HIS A N 1
ATOM 1475 C CA . HIS A 1 202 ? -20.014 -13.640 -93.121 1.00 51.84 202 HIS A CA 1
ATOM 1476 C C . HIS A 1 202 ? -19.215 -14.403 -94.175 1.00 51.84 202 HIS A C 1
ATOM 1478 O O . HIS A 1 202 ? -17.967 -14.332 -94.119 1.00 51.84 202 HIS A O 1
#

Secondary structure (DSSP, 8-state):
-------------------------PPPPPP----------------EEEEEEEE-HHHHHHTT-TTTS-HHHHTT--EEEETTTHHHHHHH-HHHHHHHHHH-HHHHHHHHHHHHHH-TT-EEEEE-TTEEE--BTTBTT-EEEPTT-EEETTEEE--TT-EEETTEEE--TT-----S----------------------

Radius of gyration: 32.12 Å; chains: 1; bounding box: 68×27×136 Å

Foldseek 3Di:
DDDDDDDDDDDDDDDDDDDDPDDDPDDPDDPDDDDDPPPPPPDDDFWDKWKKDFAALVLVVVLPPPPQDDSVLRHPDGDIDILVCLVVCCVPDPSSVVVCVRQPPVRSNVSVVVSSVPPDVIDIETAAPQWDQPAHPVGRNDIAGHPPFHDDPRHTHLDPPWDQESNDTDDDVVDHDDPDPDPPPPPPDDDPDDPDDDDDDD